Protein AF-A0ABD5YI42-F1 (afdb_monomer)

Mean predicted aligned error: 11.53 Å

Sequence (325 aa):
MRSLFNTADWNAAATDLFEREFSTVVGEDLPSILPDTFDIKELLAGGQTTCRLPGSDRVLEASSSRITDSDDRTLGYTLIFRDITDSRQNARRAEVLSRVLRHNIRNRVDVATAYLRQLSDDPGPDTADKIATTVDGELSALRDLGGTAREIESVLQANKRAGDRSVEDLIRHAIEEVQHAQVVDDRHECAGDVSSVPVVIDTPPVETRANGEILIPVIRELVSDAVEHGGSAPEPRVSVRVKESSDTEGVDQWWIDVADSGAGISDHEVEVFEDAEEQPLQHGKGLGLWLVWWGVDRLGGEVSFDTDSGTTVTVELPGSLLSYD

Organism: NCBI:txid1526162

Solvent-accessible surface area (backbone atoms only — not comparable to full-atom values): 18375 Å² total; per-residue (Å²): 134,83,76,90,52,50,36,86,78,67,54,70,69,55,24,72,72,68,76,46,55,52,89,78,43,54,69,38,41,54,81,83,72,48,63,89,62,53,62,62,68,54,26,72,73,58,33,74,45,73,29,59,44,87,98,49,89,47,30,34,39,36,38,36,45,78,39,57,51,99,84,72,47,77,76,48,71,48,76,48,78,41,86,40,35,69,60,52,52,51,51,51,52,50,50,52,50,53,52,54,50,52,50,52,52,49,53,41,50,50,52,38,50,52,44,56,51,49,39,73,76,48,78,44,70,78,50,44,55,54,39,49,54,52,36,51,51,40,52,49,53,52,52,49,53,56,48,54,53,52,47,39,53,48,34,72,68,49,61,60,88,66,39,81,41,44,48,68,62,36,51,52,50,18,51,50,50,47,52,54,53,55,70,71,57,72,80,64,89,60,97,62,88,78,74,64,76,65,70,48,77,44,71,73,98,65,96,33,24,33,28,53,73,32,52,23,60,30,50,28,44,53,51,46,52,22,52,77,42,9,56,101,72,36,58,30,34,40,41,42,50,74,40,70,34,94,89,52,102,49,46,53,31,36,36,42,33,41,31,19,68,17,93,43,76,53,70,69,70,61,46,55,76,80,49,89,63,100,66,84,77,84,63,95,55,68,64,53,59,48,35,34,51,52,28,34,48,64,57,67,26,49,77,49,79,46,61,92,86,15,25,34,42,36,41,37,34,46,22,73,69,22,58,80,134

Structure (mmCIF, N/CA/C/O backbone):
data_AF-A0ABD5YI42-F1
#
_entry.id   AF-A0ABD5YI42-F1
#
loop_
_atom_site.group_PDB
_atom_site.id
_atom_site.type_symbol
_atom_site.label_atom_id
_atom_site.label_alt_id
_atom_site.label_comp_id
_atom_site.label_asym_id
_atom_site.label_entity_id
_atom_site.label_seq_id
_atom_site.pdbx_PDB_ins_code
_atom_site.Cartn_x
_atom_site.Cartn_y
_atom_site.Cartn_z
_atom_site.occupancy
_atom_site.B_iso_or_equiv
_atom_site.auth_seq_id
_atom_site.auth_comp_id
_atom_site.auth_asym_id
_atom_site.auth_atom_id
_atom_site.pdbx_PDB_model_num
ATOM 1 N N . MET A 1 1 ? -43.486 7.302 20.695 1.00 37.94 1 MET A N 1
ATOM 2 C CA . MET A 1 1 ? -43.803 5.882 20.443 1.00 37.94 1 MET A CA 1
ATOM 3 C C . MET A 1 1 ? -42.567 5.122 20.902 1.00 37.94 1 MET A C 1
ATOM 5 O O . MET A 1 1 ? -41.581 5.152 20.187 1.00 37.94 1 MET A O 1
ATOM 9 N N . ARG A 1 2 ? -42.530 4.662 22.163 1.00 39.50 2 ARG A N 1
ATOM 10 C CA . ARG A 1 2 ? -41.360 3.953 22.718 1.00 39.50 2 ARG A CA 1
ATOM 11 C C . ARG A 1 2 ? -41.252 2.609 21.997 1.00 39.50 2 ARG A C 1
ATOM 13 O O . ARG A 1 2 ? -42.252 1.892 21.960 1.00 39.50 2 ARG A O 1
ATOM 20 N N . SER A 1 3 ? -40.110 2.327 21.377 1.00 49.00 3 SER A N 1
ATOM 21 C CA . SER A 1 3 ? -39.824 0.999 20.836 1.00 49.00 3 SER A CA 1
ATOM 22 C C . SER A 1 3 ? -39.708 0.022 22.018 1.00 49.00 3 SER A C 1
ATOM 24 O O . SER A 1 3 ? -39.308 0.403 23.115 1.00 49.00 3 SER A O 1
ATOM 26 N N . LEU A 1 4 ? -40.219 -1.197 21.839 1.00 58.47 4 LEU A N 1
ATOM 27 C CA . LEU A 1 4 ? -40.421 -2.224 22.874 1.00 58.47 4 LEU A CA 1
ATOM 28 C C . LEU A 1 4 ? -39.275 -3.253 22.881 1.00 58.47 4 LEU A C 1
ATOM 30 O O . LEU A 1 4 ? -39.493 -4.413 23.224 1.00 58.47 4 LEU A O 1
ATOM 34 N N . PHE A 1 5 ? -38.069 -2.863 22.466 1.00 70.19 5 PHE A N 1
ATOM 35 C CA . PHE A 1 5 ? -36.930 -3.775 22.363 1.00 70.19 5 PHE A CA 1
ATOM 36 C C . PHE A 1 5 ? -35.845 -3.375 23.351 1.00 70.19 5 PHE A C 1
ATOM 38 O O . PHE A 1 5 ? -34.815 -2.811 22.990 1.00 70.19 5 PHE A O 1
ATOM 45 N N . ASN A 1 6 ? -36.119 -3.673 24.619 1.00 83.38 6 ASN A N 1
ATOM 46 C CA . ASN A 1 6 ? -35.159 -3.467 25.688 1.00 83.38 6 ASN A CA 1
ATOM 47 C C . ASN A 1 6 ? -34.072 -4.539 25.625 1.00 83.38 6 ASN A C 1
ATOM 49 O O . ASN A 1 6 ? -34.368 -5.728 25.473 1.00 83.38 6 ASN A O 1
ATOM 53 N N . THR A 1 7 ? -32.824 -4.125 25.807 1.00 85.81 7 THR A N 1
ATOM 54 C CA . THR A 1 7 ? -31.690 -5.051 25.843 1.00 85.81 7 THR A CA 1
ATOM 55 C C . THR A 1 7 ? -31.780 -5.936 27.081 1.00 85.81 7 THR A C 1
ATOM 57 O O . THR A 1 7 ? -31.844 -5.444 28.209 1.00 85.81 7 THR A O 1
ATOM 60 N N . ALA A 1 8 ? -31.818 -7.249 26.862 1.00 87.38 8 ALA A N 1
ATOM 61 C CA . ALA A 1 8 ? -31.886 -8.252 27.924 1.00 87.38 8 ALA A CA 1
ATOM 62 C C . ALA A 1 8 ? -30.535 -8.933 28.183 1.00 87.38 8 ALA A C 1
ATOM 64 O O . ALA A 1 8 ? -30.305 -9.410 29.292 1.00 87.38 8 ALA A O 1
ATOM 65 N N . ASP A 1 9 ? -29.664 -8.977 27.172 1.00 89.94 9 ASP A N 1
ATOM 66 C CA . ASP A 1 9 ? -28.342 -9.591 27.254 1.00 89.94 9 ASP A CA 1
ATOM 67 C C . ASP A 1 9 ? -27.298 -8.784 26.467 1.00 89.94 9 ASP A C 1
ATOM 69 O O . ASP A 1 9 ? -27.633 -8.154 25.461 1.00 89.94 9 ASP A O 1
ATOM 73 N N . TRP A 1 10 ? -26.049 -8.791 26.937 1.00 91.81 10 TRP A N 1
ATOM 74 C CA . TRP A 1 10 ? -24.923 -8.062 26.349 1.00 91.81 10 TRP A CA 1
ATOM 75 C C . TRP A 1 10 ? -23.595 -8.724 26.734 1.00 91.81 10 TRP A C 1
ATOM 77 O O . TRP A 1 10 ? -23.220 -8.769 27.906 1.00 91.81 10 TRP A O 1
ATOM 87 N N . ASN A 1 11 ? -22.890 -9.279 25.747 1.00 90.94 11 ASN A N 1
ATOM 88 C CA . ASN A 1 11 ? -21.664 -10.041 25.985 1.00 90.94 11 ASN A CA 1
ATOM 89 C C . ASN A 1 11 ? -20.409 -9.147 26.005 1.00 90.94 11 ASN A C 1
ATOM 91 O O . ASN A 1 11 ? -20.440 -7.992 25.589 1.00 90.94 11 ASN A O 1
ATOM 95 N N . ALA A 1 12 ? -19.279 -9.712 26.443 1.00 91.19 12 ALA A N 1
ATOM 96 C CA . ALA A 1 12 ? -18.005 -8.989 26.522 1.00 91.19 12 ALA A CA 1
ATOM 97 C C . ALA A 1 12 ? -17.547 -8.418 25.167 1.00 91.19 12 ALA A C 1
ATOM 99 O O . ALA A 1 12 ? -17.083 -7.289 25.108 1.00 91.19 12 ALA A O 1
ATOM 100 N N . ALA A 1 13 ? -17.752 -9.153 24.067 1.00 89.19 13 ALA A N 1
ATOM 101 C CA . ALA A 1 13 ? -17.388 -8.669 22.736 1.00 89.19 13 ALA A CA 1
ATOM 102 C C . ALA A 1 13 ? -18.192 -7.422 22.327 1.00 89.19 13 ALA A C 1
ATOM 104 O O . ALA A 1 13 ? -17.653 -6.535 21.678 1.00 89.19 13 ALA A O 1
ATOM 105 N N . ALA A 1 14 ? -19.467 -7.332 22.714 1.00 88.62 14 ALA A N 1
ATOM 106 C CA . ALA A 1 14 ? -20.277 -6.140 22.498 1.00 88.62 14 ALA A CA 1
ATOM 107 C C . ALA A 1 14 ? -19.820 -4.977 23.396 1.00 88.62 14 ALA A C 1
ATOM 109 O O . ALA A 1 14 ? -19.791 -3.837 22.931 1.00 88.62 14 ALA A O 1
ATOM 110 N N . THR A 1 15 ? -19.397 -5.254 24.637 1.00 90.44 15 THR A N 1
ATOM 111 C CA . THR A 1 15 ? -18.774 -4.247 25.514 1.00 90.44 15 THR A CA 1
ATOM 112 C C . THR A 1 15 ? -17.525 -3.660 24.875 1.00 90.44 15 THR A C 1
ATOM 114 O O . THR A 1 15 ? -17.416 -2.440 24.793 1.00 90.44 15 THR A O 1
ATOM 117 N N . ASP A 1 16 ? -16.637 -4.507 24.358 1.00 87.12 16 ASP A N 1
ATOM 118 C CA . ASP A 1 16 ? -15.408 -4.075 23.690 1.00 87.12 16 ASP A CA 1
ATOM 119 C C . ASP A 1 16 ? -15.698 -3.313 22.387 1.00 87.12 16 ASP A C 1
ATOM 121 O O . ASP A 1 16 ? -14.972 -2.392 22.020 1.00 87.12 16 ASP A O 1
ATOM 125 N N . LEU A 1 17 ? -16.754 -3.697 21.662 1.00 86.38 17 LEU A N 1
ATOM 126 C CA . LEU A 1 17 ? -17.077 -3.125 20.356 1.00 86.38 17 LEU A CA 1
ATOM 127 C C . LEU A 1 17 ? -17.736 -1.745 20.439 1.00 86.38 17 LEU A C 1
ATOM 129 O O . LEU A 1 17 ? -17.464 -0.893 19.596 1.00 86.38 17 LEU A O 1
ATOM 133 N N . PHE A 1 18 ? -18.625 -1.546 21.413 1.00 86.94 18 PHE A N 1
ATOM 134 C CA . PHE A 1 18 ? -19.394 -0.306 21.575 1.00 86.94 18 PHE A CA 1
ATOM 135 C C . PHE A 1 18 ? -18.966 0.520 22.792 1.00 86.94 18 PHE A C 1
ATOM 137 O O . PHE A 1 18 ? -19.590 1.543 23.067 1.00 86.94 18 PHE A O 1
ATOM 144 N N . GLU A 1 19 ? -17.950 0.070 23.532 1.00 87.69 19 GLU A N 1
ATOM 145 C CA . GLU A 1 19 ? -17.418 0.727 24.734 1.00 87.69 19 GLU A CA 1
ATOM 146 C C . GLU A 1 19 ? -18.503 0.995 25.794 1.00 87.69 19 GLU A C 1
ATOM 148 O O . GLU A 1 19 ? -18.541 2.033 26.460 1.00 87.69 19 GLU A O 1
ATOM 153 N N . ARG A 1 20 ? -19.435 0.044 25.941 1.00 87.75 20 ARG A N 1
ATOM 154 C CA . ARG A 1 20 ? -20.557 0.127 26.885 1.00 87.75 20 ARG A CA 1
ATOM 155 C C . ARG A 1 20 ? -20.708 -1.147 27.695 1.00 87.75 20 ARG A C 1
ATOM 157 O O . ARG A 1 20 ? -20.847 -2.234 27.148 1.00 87.75 20 ARG A O 1
ATOM 164 N N . GLU A 1 21 ? -20.742 -0.985 29.010 1.00 89.69 21 GLU A N 1
ATOM 165 C CA . GLU A 1 21 ? -20.928 -2.081 29.957 1.00 89.69 21 GLU A CA 1
ATOM 166 C C . GLU A 1 21 ? -22.367 -2.612 29.972 1.00 89.69 21 GLU A C 1
ATOM 168 O O . GLU A 1 21 ? -23.323 -1.846 29.863 1.00 89.69 21 GLU A O 1
ATOM 173 N N . PHE A 1 22 ? -22.537 -3.914 30.230 1.00 88.56 22 PHE A N 1
ATOM 174 C CA . PHE A 1 22 ? -23.855 -4.559 30.379 1.00 88.56 22 PHE A CA 1
ATOM 175 C C . PHE A 1 22 ? -24.778 -3.779 31.337 1.00 88.56 22 PHE A C 1
ATOM 177 O O . PHE A 1 22 ? -25.962 -3.586 31.069 1.00 88.56 22 PHE A O 1
ATOM 184 N N . SER A 1 23 ? -24.228 -3.263 32.441 1.00 87.31 23 SER A N 1
ATOM 185 C CA . SER A 1 23 ? -24.979 -2.526 33.466 1.00 87.31 23 SER A CA 1
ATOM 186 C C . SER A 1 23 ? -25.583 -1.202 32.985 1.00 87.31 23 SER A C 1
ATOM 188 O O . SER A 1 23 ? -26.522 -0.721 33.616 1.00 87.31 23 SER A O 1
ATOM 190 N N . THR A 1 24 ? -25.067 -0.615 31.900 1.00 87.94 24 THR A N 1
ATOM 191 C CA . THR A 1 24 ? -25.545 0.664 31.352 1.00 87.94 24 THR A CA 1
ATOM 192 C C . THR A 1 24 ? -26.492 0.489 30.169 1.00 87.94 24 THR A C 1
ATOM 194 O O . THR A 1 24 ? -27.202 1.431 29.830 1.00 87.94 24 THR A O 1
ATOM 197 N N . VAL A 1 25 ? -26.522 -0.697 29.553 1.00 88.38 25 VAL A N 1
ATOM 198 C CA . VAL A 1 25 ? -27.342 -0.986 28.362 1.00 88.38 25 VAL A CA 1
ATOM 199 C C . VAL A 1 25 ? -28.564 -1.849 28.661 1.00 88.38 25 VAL A C 1
ATOM 201 O O . VAL A 1 25 ? -29.531 -1.826 27.905 1.00 88.38 25 VAL A O 1
ATOM 204 N N . VAL A 1 26 ? -28.569 -2.612 29.753 1.00 89.19 26 VAL A N 1
ATOM 205 C CA . VAL A 1 26 ? -29.709 -3.472 30.097 1.00 89.19 26 VAL A CA 1
ATOM 206 C C . VAL A 1 26 ? -30.946 -2.644 30.413 1.00 89.19 26 VAL A C 1
ATOM 208 O O . VAL A 1 26 ? -30.918 -1.732 31.234 1.00 89.19 26 VAL A O 1
ATOM 211 N N . GLY A 1 27 ? -32.064 -3.004 29.785 1.00 85.94 27 GLY A N 1
ATOM 212 C CA . GLY A 1 27 ? -33.328 -2.286 29.928 1.00 85.94 27 GLY A CA 1
ATOM 213 C C . GLY A 1 27 ? -33.456 -1.041 29.045 1.00 85.94 27 GLY A C 1
ATOM 214 O O . GLY A 1 27 ? -34.566 -0.521 28.934 1.00 85.94 27 GLY A O 1
ATOM 215 N N . GLU A 1 28 ? -32.373 -0.605 28.397 1.00 88.06 28 GLU A N 1
ATOM 216 C CA . GLU A 1 28 ? -32.375 0.494 27.430 1.00 88.06 28 GLU A CA 1
ATOM 217 C C . GLU A 1 28 ? -32.856 0.026 26.049 1.00 88.06 28 GLU A C 1
ATOM 219 O O . GLU A 1 28 ? -32.723 -1.148 25.682 1.00 88.06 28 GLU A O 1
ATOM 224 N N . ASP A 1 29 ? -33.436 0.960 25.293 1.00 86.75 29 ASP A N 1
ATOM 225 C CA . ASP A 1 29 ? -33.966 0.730 23.945 1.00 86.75 29 ASP A CA 1
ATOM 226 C C . ASP A 1 29 ? -32.818 0.679 22.926 1.00 86.75 29 ASP A C 1
ATOM 228 O O . ASP A 1 29 ? -31.868 1.457 22.991 1.00 86.75 29 ASP A O 1
ATOM 232 N N . LEU A 1 30 ? -32.915 -0.203 21.936 1.00 82.75 30 LEU A N 1
ATOM 233 C CA . LEU A 1 30 ? -31.887 -0.383 20.902 1.00 82.75 30 LEU A CA 1
ATOM 234 C C . LEU A 1 30 ? -31.375 0.921 20.243 1.00 82.75 30 LEU A C 1
ATOM 236 O O . LEU A 1 30 ? -30.158 1.056 20.098 1.00 82.75 30 LEU A O 1
ATOM 240 N N . PRO A 1 31 ? -32.232 1.905 19.891 1.00 84.31 31 PRO A N 1
ATOM 241 C CA . PRO A 1 31 ? -31.795 3.180 19.318 1.00 84.31 31 PRO A CA 1
ATOM 242 C C . PRO A 1 31 ? -30.999 4.090 20.264 1.00 84.31 31 PRO A C 1
ATOM 244 O O . PRO A 1 31 ? -30.379 5.032 19.790 1.00 84.31 31 PRO A O 1
ATOM 247 N N . SER A 1 32 ? -31.023 3.874 21.587 1.00 83.38 32 SER A N 1
ATOM 248 C CA . SER A 1 32 ? -30.179 4.639 22.525 1.00 83.38 32 SER A CA 1
ATOM 249 C C . SER A 1 32 ? -28.791 4.015 22.720 1.00 83.38 32 SER A C 1
ATOM 251 O O . SER A 1 32 ? -27.894 4.640 23.302 1.00 83.38 32 SER A O 1
ATOM 253 N N . ILE A 1 33 ? -28.613 2.780 22.244 1.00 85.00 33 ILE A N 1
ATOM 254 C CA . ILE A 1 33 ? -27.391 1.987 22.384 1.00 85.00 33 ILE A CA 1
ATOM 255 C C . ILE A 1 33 ? -26.603 1.979 21.080 1.00 85.00 33 ILE A C 1
ATOM 257 O O . ILE A 1 33 ? -25.400 2.232 21.097 1.00 85.00 33 ILE A O 1
ATOM 261 N N . LEU A 1 34 ? -27.275 1.687 19.965 1.00 85.06 34 LEU A N 1
ATOM 262 C CA . LEU A 1 34 ? -26.634 1.592 18.662 1.00 85.06 34 LEU A CA 1
ATOM 263 C C . LEU A 1 34 ? -26.479 2.973 18.015 1.00 85.06 34 LEU A C 1
ATOM 265 O O . LEU A 1 34 ? -27.371 3.809 18.141 1.00 85.06 34 LEU A O 1
ATOM 269 N N . PRO A 1 35 ? -25.379 3.203 17.280 1.00 83.50 35 PRO A N 1
ATOM 270 C CA . PRO A 1 35 ? -25.232 4.376 16.432 1.00 83.50 35 PRO A CA 1
ATOM 271 C C . PRO A 1 35 ? -26.389 4.562 15.445 1.00 83.50 35 PRO A C 1
ATOM 273 O O . PRO A 1 35 ? -26.874 3.590 14.864 1.00 83.50 35 PRO A O 1
ATOM 276 N N . ASP A 1 36 ? -26.714 5.820 15.137 1.00 83.44 36 ASP A N 1
ATOM 277 C CA . ASP A 1 36 ? -27.709 6.187 14.113 1.00 83.44 36 ASP A CA 1
ATOM 278 C C . ASP A 1 36 ? -27.350 5.682 12.700 1.00 83.44 36 ASP A C 1
ATOM 280 O O . ASP A 1 36 ? -28.177 5.717 11.792 1.00 83.44 36 ASP A O 1
ATOM 284 N N . THR A 1 37 ? -26.117 5.203 12.495 1.00 83.88 37 THR A N 1
ATOM 285 C CA . THR A 1 37 ? -25.675 4.585 11.239 1.00 83.88 37 THR A CA 1
ATOM 286 C C . THR A 1 37 ? -26.295 3.207 10.991 1.00 83.88 37 THR A C 1
ATOM 288 O O . THR A 1 37 ? -26.218 2.715 9.866 1.00 83.88 37 THR A O 1
ATOM 291 N N . PHE A 1 38 ? -26.918 2.581 11.994 1.00 84.56 38 PHE A N 1
ATOM 292 C CA . PHE A 1 38 ? -27.667 1.338 11.822 1.00 84.56 38 PHE A CA 1
ATOM 293 C C . PHE A 1 38 ? -29.126 1.603 11.437 1.00 84.56 38 PHE A C 1
ATOM 295 O O . PHE A 1 38 ? -29.873 2.234 12.186 1.00 84.56 38 PHE A O 1
ATOM 302 N N . ASP A 1 39 ? -29.589 1.005 10.335 1.00 86.31 39 ASP A N 1
ATOM 303 C CA . ASP A 1 39 ? -31.028 0.896 10.081 1.00 86.31 39 ASP A CA 1
ATOM 304 C C . ASP A 1 39 ? -31.626 -0.216 10.957 1.00 86.31 39 ASP A C 1
ATOM 306 O O . ASP A 1 39 ? -31.694 -1.393 10.596 1.00 86.31 39 ASP A O 1
ATOM 310 N N . ILE A 1 40 ? -32.065 0.174 12.155 1.00 85.94 40 ILE A N 1
ATOM 311 C CA . ILE A 1 40 ? -32.660 -0.740 13.136 1.00 85.94 40 ILE A CA 1
ATOM 312 C C . ILE A 1 40 ? -33.949 -1.378 12.593 1.00 85.94 40 ILE A C 1
ATOM 314 O O . ILE A 1 40 ? -34.266 -2.515 12.945 1.00 85.94 40 ILE A O 1
ATOM 318 N N . LYS A 1 41 ? -34.707 -0.688 11.728 1.00 85.44 41 LYS A N 1
ATOM 319 C CA . LYS A 1 41 ? -35.955 -1.240 11.179 1.00 85.44 41 LYS A CA 1
ATOM 320 C C . LYS A 1 41 ? -35.662 -2.358 10.191 1.00 85.44 41 LYS A C 1
ATOM 322 O O . LYS A 1 41 ? -36.306 -3.402 10.267 1.00 85.44 41 LYS A O 1
ATOM 327 N N . GLU A 1 42 ? -34.707 -2.142 9.292 1.00 85.62 42 GLU A N 1
ATOM 328 C CA . GLU A 1 42 ? -34.251 -3.162 8.347 1.00 85.62 42 GLU A CA 1
ATOM 329 C C . GLU A 1 42 ? -33.638 -4.358 9.083 1.00 85.62 42 GLU A C 1
ATOM 331 O O . GLU A 1 42 ? -33.977 -5.511 8.803 1.00 85.62 42 GLU A O 1
ATOM 336 N N . LEU A 1 43 ? -32.816 -4.084 10.099 1.00 86.12 43 LEU A N 1
ATOM 337 C CA . LEU A 1 43 ? -32.205 -5.114 10.928 1.00 86.12 43 LEU A CA 1
ATOM 338 C C . LEU A 1 43 ? -33.270 -5.987 11.602 1.00 86.12 43 LEU A C 1
ATOM 340 O O . LEU A 1 43 ? -33.227 -7.207 11.473 1.00 86.12 43 LEU A O 1
ATOM 344 N N . LEU A 1 44 ? -34.274 -5.396 12.257 1.00 85.81 44 LEU A N 1
ATOM 345 C CA . LEU A 1 44 ? -35.349 -6.141 12.930 1.00 85.81 44 LEU A CA 1
ATOM 346 C C . LEU A 1 44 ? -36.339 -6.820 11.968 1.00 85.81 44 LEU A C 1
ATOM 348 O O . LEU A 1 44 ? -37.063 -7.725 12.380 1.00 85.81 44 LEU A O 1
ATOM 352 N N . ALA A 1 45 ? -36.356 -6.457 10.683 1.00 85.19 45 ALA A N 1
ATOM 353 C CA . ALA A 1 45 ? -37.135 -7.168 9.666 1.00 85.19 45 ALA A CA 1
ATOM 354 C C . ALA A 1 45 ? -36.544 -8.551 9.302 1.00 85.19 45 ALA A C 1
ATOM 356 O O . ALA A 1 45 ? -37.109 -9.258 8.467 1.00 85.19 45 ALA A O 1
ATOM 357 N N . GLY A 1 46 ? -35.438 -8.956 9.943 1.00 74.69 46 GLY A N 1
ATOM 358 C CA . GLY A 1 46 ? -34.694 -10.184 9.644 1.00 74.69 46 GLY A CA 1
ATOM 359 C C . GLY A 1 46 ? -33.640 -9.996 8.553 1.00 74.69 46 GLY A C 1
ATOM 360 O O . GLY A 1 46 ? -33.176 -10.979 7.979 1.00 74.69 46 GLY A O 1
ATOM 361 N N . GLY A 1 47 ? -33.304 -8.741 8.239 1.00 76.31 47 GLY A N 1
ATOM 362 C CA . GLY A 1 47 ? -32.267 -8.391 7.282 1.00 76.31 47 GLY A CA 1
ATOM 363 C C . GLY A 1 47 ? -30.858 -8.486 7.863 1.00 76.31 47 GLY A C 1
ATOM 364 O O . GLY A 1 47 ? -30.641 -8.616 9.072 1.00 76.31 47 GLY A O 1
ATOM 365 N N . GLN A 1 48 ? -29.892 -8.385 6.959 1.00 85.44 48 GLN A N 1
ATOM 366 C CA . GLN A 1 48 ? -28.492 -8.148 7.267 1.00 85.44 48 GLN A CA 1
ATOM 367 C C . GLN A 1 48 ? -28.171 -6.730 6.806 1.00 85.44 48 GLN A C 1
ATOM 369 O O . GLN A 1 48 ? -28.459 -6.380 5.664 1.00 85.44 48 GLN A O 1
ATOM 374 N N . THR A 1 49 ? -27.599 -5.915 7.685 1.00 88.19 49 THR A N 1
ATOM 375 C CA . THR A 1 49 ? -27.208 -4.541 7.359 1.00 88.19 49 THR A CA 1
ATOM 376 C C . THR A 1 49 ? -25.733 -4.341 7.659 1.00 88.19 49 THR A C 1
ATOM 378 O O . THR A 1 49 ? -25.153 -5.028 8.501 1.00 88.19 49 THR A O 1
ATOM 381 N N . THR A 1 50 ? -25.095 -3.420 6.948 1.00 88.56 50 THR A N 1
ATOM 382 C CA . THR A 1 50 ? -23.718 -3.027 7.235 1.00 88.56 50 THR A CA 1
ATOM 383 C C . THR A 1 50 ? -23.678 -1.566 7.631 1.00 88.56 50 THR A C 1
ATOM 385 O O . THR A 1 50 ? -24.204 -0.729 6.904 1.00 88.56 50 THR A O 1
ATOM 388 N N . CYS A 1 51 ? -22.982 -1.247 8.717 1.00 87.06 51 CYS A N 1
ATOM 389 C CA . CYS A 1 51 ? -22.741 0.132 9.118 1.00 87.06 51 CYS A CA 1
ATOM 390 C C . CYS A 1 51 ? -21.242 0.392 9.294 1.00 87.06 51 CYS A C 1
ATOM 392 O O . CYS A 1 51 ? -20.464 -0.515 9.592 1.00 87.06 51 CYS A O 1
ATOM 394 N N . ARG A 1 52 ? -20.842 1.657 9.152 1.00 86.81 52 ARG A N 1
ATOM 395 C CA . ARG A 1 52 ? -19.567 2.142 9.686 1.00 86.81 52 ARG A CA 1
ATOM 396 C C . ARG A 1 52 ? -19.801 2.645 11.108 1.00 86.81 52 ARG A C 1
ATOM 398 O O . ARG A 1 52 ? -20.822 3.299 11.360 1.00 86.81 52 ARG A O 1
ATOM 405 N N . LEU A 1 53 ? -18.897 2.335 12.031 1.00 85.38 53 LEU A N 1
ATOM 406 C CA . LEU A 1 53 ? -18.940 2.914 13.370 1.00 85.38 53 LEU A CA 1
ATOM 407 C C . LEU A 1 53 ? -18.580 4.410 13.296 1.00 85.38 53 LEU A C 1
ATOM 409 O O . LEU A 1 53 ? -17.618 4.766 12.615 1.00 85.38 53 LEU A O 1
ATOM 413 N N . PRO A 1 54 ? -19.329 5.307 13.965 1.00 82.44 54 PRO A N 1
ATOM 414 C CA . PRO A 1 54 ? -18.982 6.724 13.999 1.00 82.44 54 PRO A CA 1
ATOM 415 C C . PRO A 1 54 ? -17.591 6.950 14.597 1.00 82.44 54 PRO A C 1
ATOM 417 O O . PRO A 1 54 ? -17.260 6.365 15.624 1.00 82.44 54 PRO A O 1
ATOM 420 N N . GLY A 1 55 ? -16.790 7.814 13.969 1.00 78.38 55 GLY A N 1
ATOM 421 C CA . GLY A 1 55 ? -15.441 8.136 14.450 1.00 78.38 55 GLY A CA 1
ATOM 422 C C . GLY A 1 55 ? -14.421 7.003 14.296 1.00 78.38 55 GLY A C 1
ATOM 423 O O . GLY A 1 55 ? -13.355 7.072 14.89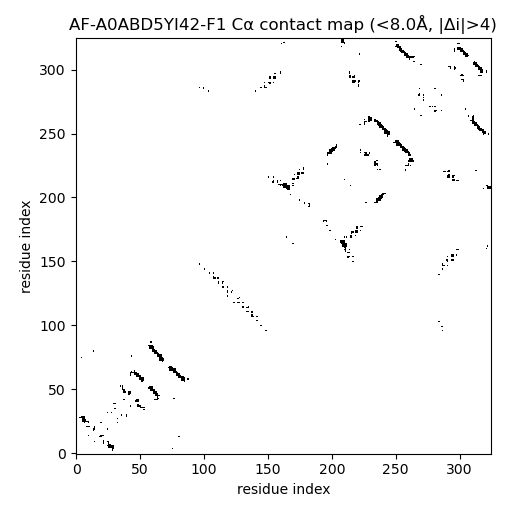6 1.00 78.38 55 GLY A O 1
ATOM 424 N N . SER A 1 56 ? -14.734 5.966 13.513 1.00 81.62 56 SER A N 1
ATOM 425 C CA . SER A 1 56 ? -13.846 4.834 13.260 1.00 81.62 56 SER A CA 1
ATOM 426 C C . SER A 1 56 ? -13.925 4.377 11.801 1.00 81.62 56 SER A C 1
ATOM 428 O O . SER A 1 56 ? -14.949 4.524 11.131 1.00 81.62 56 SER A O 1
ATOM 430 N N . ASP A 1 57 ? -12.858 3.746 11.315 1.00 78.75 57 ASP A N 1
ATOM 431 C CA . ASP A 1 57 ? -12.864 3.026 10.037 1.00 78.75 57 ASP A CA 1
ATOM 432 C C . ASP A 1 57 ? -13.479 1.632 10.121 1.00 78.75 57 ASP A C 1
ATOM 434 O O . ASP A 1 57 ? -13.583 0.930 9.112 1.00 78.75 57 ASP A O 1
ATOM 438 N N . ARG A 1 58 ? -13.941 1.243 11.313 1.00 85.75 58 ARG A N 1
ATOM 439 C CA . ARG A 1 58 ? -14.575 -0.048 11.531 1.00 85.75 58 ARG A CA 1
ATOM 440 C C . ARG A 1 58 ? -15.904 -0.171 10.804 1.00 85.75 58 ARG A C 1
ATOM 442 O O . ARG A 1 58 ? -16.795 0.671 10.935 1.00 85.75 58 ARG A O 1
ATOM 449 N N . VAL A 1 59 ? -16.052 -1.278 10.089 1.00 89.44 59 VAL A N 1
ATOM 450 C CA . VAL A 1 59 ? -17.265 -1.654 9.370 1.00 89.44 59 VAL A CA 1
ATOM 451 C C . VAL A 1 59 ? -17.848 -2.907 10.008 1.00 89.44 59 VAL A C 1
ATOM 453 O O . VAL A 1 59 ? -17.205 -3.956 10.039 1.00 89.44 59 VAL A O 1
ATOM 456 N N . LEU A 1 60 ? -19.083 -2.800 10.494 1.00 92.50 60 LEU A N 1
ATOM 457 C CA . LEU A 1 60 ? -19.797 -3.881 11.159 1.00 92.50 60 LEU A CA 1
ATOM 458 C C . LEU A 1 60 ? -20.915 -4.415 10.288 1.00 92.50 60 LEU A C 1
ATOM 460 O O . LEU A 1 60 ? -21.767 -3.669 9.811 1.00 92.50 60 LEU A O 1
ATOM 464 N N . GLU A 1 61 ? -20.952 -5.728 10.159 1.00 92.88 61 GLU A N 1
ATOM 465 C CA . GLU A 1 61 ? -22.100 -6.451 9.652 1.00 92.88 61 GLU A CA 1
ATOM 466 C C . GLU A 1 61 ? -22.997 -6.838 10.826 1.00 92.88 61 GLU A C 1
ATOM 468 O O . GLU A 1 61 ? -22.575 -7.566 11.726 1.00 92.88 61 GLU A O 1
ATOM 473 N N . ALA A 1 62 ? -24.229 -6.340 10.827 1.00 92.88 62 ALA A N 1
ATOM 474 C CA . ALA A 1 62 ? -25.244 -6.703 11.800 1.00 92.88 62 ALA A CA 1
ATOM 475 C C . ALA A 1 62 ? -26.277 -7.626 11.163 1.00 92.88 62 ALA A C 1
ATOM 477 O O . ALA A 1 62 ? -26.775 -7.377 10.064 1.00 92.88 62 ALA A O 1
ATOM 478 N N . SER A 1 63 ? -26.631 -8.678 11.886 1.00 92.81 63 SER A N 1
ATOM 479 C CA . SER A 1 63 ? -27.722 -9.581 11.530 1.00 92.81 63 SER A CA 1
ATOM 480 C C . SER A 1 63 ? -28.640 -9.772 12.726 1.00 92.81 63 SER A C 1
ATOM 482 O O . SER A 1 63 ? -28.192 -9.722 13.876 1.00 92.81 63 SER A O 1
ATOM 484 N N . SER A 1 64 ? -29.930 -9.976 12.462 1.00 92.62 64 SER A N 1
ATOM 485 C CA . SER A 1 64 ? -30.900 -10.304 13.502 1.00 92.62 64 SER A CA 1
ATOM 486 C C . SER A 1 64 ? -31.526 -11.671 13.269 1.00 92.62 64 SER A C 1
ATOM 488 O O . SER A 1 64 ? -31.679 -12.143 12.143 1.00 92.62 64 SER A O 1
ATOM 490 N N . SER A 1 65 ? -31.898 -12.332 14.356 1.00 90.69 65 SER A N 1
ATOM 491 C CA . SER A 1 65 ? -32.711 -13.543 14.322 1.00 90.69 65 SER A CA 1
ATOM 492 C C . SER A 1 65 ? -33.823 -13.434 15.349 1.00 90.69 65 SER A C 1
ATOM 494 O O . SER A 1 65 ? -33.590 -13.041 16.493 1.00 90.69 65 SER A O 1
ATOM 496 N N . ARG A 1 66 ? -35.048 -13.766 14.934 1.00 91.38 66 ARG A N 1
ATOM 497 C CA . ARG A 1 66 ? -36.214 -13.766 15.820 1.00 91.38 66 ARG A CA 1
ATOM 498 C C . ARG A 1 66 ? -36.132 -14.944 16.781 1.00 91.38 66 ARG A C 1
ATOM 500 O O . ARG A 1 66 ? -35.931 -16.077 16.356 1.00 91.38 66 ARG A O 1
ATOM 507 N N . ILE A 1 67 ? -36.355 -14.667 18.058 1.00 89.56 67 ILE A N 1
ATOM 508 C CA . ILE A 1 67 ? -36.629 -15.686 19.067 1.00 89.56 67 ILE A CA 1
ATOM 509 C C . ILE A 1 67 ? -38.146 -15.824 19.138 1.00 89.56 67 ILE A C 1
ATOM 511 O O . ILE A 1 67 ? -38.833 -14.839 19.415 1.00 89.56 67 ILE A O 1
ATOM 515 N N . THR A 1 68 ? -38.672 -17.018 18.878 1.00 91.69 68 THR A N 1
ATOM 516 C CA . THR A 1 68 ? -40.112 -17.305 18.912 1.00 91.69 68 THR A CA 1
ATOM 517 C C . THR A 1 68 ? -40.455 -18.380 19.943 1.00 91.69 68 THR A C 1
ATOM 519 O O . THR A 1 68 ? -39.599 -19.172 20.341 1.00 91.69 68 THR A O 1
ATOM 522 N N . ASP A 1 69 ? -41.702 -18.384 20.419 1.00 92.25 69 ASP A N 1
ATOM 523 C CA . ASP A 1 69 ? -42.252 -19.483 21.219 1.00 92.25 69 ASP A CA 1
ATOM 524 C C . ASP A 1 69 ? -42.783 -20.628 20.330 1.00 92.25 69 ASP A C 1
ATOM 526 O O . ASP A 1 69 ? -42.665 -20.607 19.103 1.00 92.25 69 ASP A O 1
ATOM 530 N N . SER A 1 70 ? -43.388 -21.650 20.947 1.00 91.50 70 SER A N 1
ATOM 531 C CA . SER A 1 70 ? -44.002 -22.775 20.226 1.00 91.50 70 SER A CA 1
ATOM 532 C C . SER A 1 70 ? -45.189 -22.383 19.337 1.00 91.50 70 SER A C 1
ATOM 534 O O . SER A 1 70 ? -45.576 -23.174 18.479 1.00 91.50 70 SER A O 1
ATOM 536 N N . ASP A 1 71 ? -45.755 -21.189 19.535 1.00 92.12 71 ASP A N 1
ATOM 537 C CA . ASP A 1 71 ? -46.901 -20.647 18.800 1.00 92.12 71 ASP A CA 1
ATOM 538 C C . ASP A 1 71 ? -46.465 -19.621 17.724 1.00 92.12 71 ASP A C 1
ATOM 540 O O . ASP A 1 71 ? -47.301 -18.869 17.217 1.00 92.12 71 ASP A O 1
ATOM 544 N N . ASP A 1 72 ? -45.169 -19.570 17.378 1.00 88.31 72 ASP A N 1
ATOM 545 C CA . ASP A 1 72 ? -44.543 -18.617 16.439 1.00 88.31 72 ASP A CA 1
ATOM 546 C C . ASP A 1 72 ? -44.691 -17.135 16.844 1.00 88.31 72 ASP A C 1
ATOM 548 O O . ASP A 1 72 ? -44.596 -16.215 16.026 1.00 88.31 72 ASP A O 1
ATOM 552 N N . ARG A 1 73 ? -44.909 -16.859 18.134 1.00 88.19 73 ARG A N 1
ATOM 553 C CA . ARG A 1 73 ? -44.934 -15.485 18.644 1.00 88.19 73 ARG A CA 1
ATOM 554 C C . ARG A 1 73 ? -43.517 -15.016 18.915 1.00 88.19 73 ARG A C 1
ATOM 556 O O . ARG A 1 73 ? -42.773 -15.669 19.641 1.00 88.19 73 ARG A O 1
ATOM 563 N N . THR A 1 74 ? -43.155 -13.853 18.379 1.00 86.69 74 THR A N 1
ATOM 564 C CA . THR A 1 74 ? -41.852 -13.228 18.635 1.00 86.69 74 THR A CA 1
ATOM 565 C C . THR A 1 74 ? -41.718 -12.854 20.113 1.00 86.69 74 THR A C 1
ATOM 567 O O . THR A 1 74 ? -42.402 -11.953 20.596 1.00 86.69 74 THR A O 1
ATOM 570 N N . LEU A 1 75 ? -40.811 -13.532 20.811 1.00 88.62 75 LEU A N 1
ATOM 571 C CA . LEU A 1 75 ? -40.400 -13.244 22.185 1.00 88.62 75 LEU A CA 1
ATOM 572 C C . LEU A 1 75 ? -39.299 -12.178 22.241 1.00 88.62 75 LEU A C 1
ATOM 574 O O . LEU A 1 75 ? -39.187 -11.463 23.233 1.00 88.62 75 LEU A O 1
ATOM 578 N N . GLY A 1 76 ? -38.490 -12.061 21.186 1.00 88.50 76 GLY A N 1
ATOM 579 C CA . GLY A 1 76 ? -37.400 -11.093 21.108 1.00 88.50 76 GLY A CA 1
ATOM 580 C C . GLY A 1 76 ? -36.532 -11.280 19.869 1.00 88.50 76 GLY A C 1
ATOM 581 O O . GLY A 1 76 ? -36.900 -12.000 18.938 1.00 88.50 76 GLY A O 1
ATOM 582 N N . TYR A 1 77 ? -35.369 -10.634 19.875 1.00 89.50 77 TYR A N 1
ATOM 583 C CA . TYR A 1 77 ? -34.380 -10.712 18.804 1.00 89.50 77 TYR A CA 1
ATOM 584 C C . TYR A 1 77 ? -33.000 -10.983 19.394 1.00 89.50 77 TYR A C 1
ATOM 586 O O . TYR A 1 77 ? -32.632 -10.403 20.413 1.00 89.50 77 TYR A O 1
ATOM 594 N N . THR A 1 78 ? -32.229 -11.827 18.721 1.00 91.56 78 THR A N 1
ATOM 595 C CA . THR A 1 78 ? -30.780 -11.908 18.907 1.00 91.56 78 THR A CA 1
ATOM 596 C C . THR A 1 78 ? -30.120 -11.083 17.815 1.00 91.56 78 THR A C 1
ATOM 598 O O . THR A 1 78 ? -30.443 -11.261 16.640 1.00 91.56 78 THR A O 1
ATOM 601 N N . LEU A 1 79 ? -29.206 -10.195 18.199 1.00 91.62 79 LEU A N 1
ATOM 602 C CA . LEU A 1 79 ? -28.404 -9.389 17.285 1.00 91.62 79 LEU A CA 1
ATOM 603 C C . LEU A 1 79 ? -26.961 -9.882 17.319 1.00 91.62 79 LEU A C 1
ATOM 605 O O . LEU A 1 79 ? -26.398 -10.074 18.395 1.00 91.62 79 LEU A O 1
ATOM 609 N N . ILE A 1 80 ? -26.374 -10.091 16.146 1.00 92.75 80 ILE A N 1
ATOM 610 C CA . ILE A 1 80 ? -24.972 -10.481 16.000 1.00 92.75 80 ILE A CA 1
ATOM 611 C C . ILE A 1 80 ? -24.274 -9.401 15.190 1.00 92.75 80 ILE A C 1
ATOM 613 O O . ILE A 1 80 ? -24.692 -9.108 14.070 1.00 92.75 80 ILE A O 1
ATOM 617 N N . PHE A 1 81 ? -23.203 -8.852 15.758 1.00 92.19 81 PHE A N 1
ATOM 618 C CA . PHE A 1 81 ? -22.322 -7.890 15.109 1.00 92.19 81 PHE A CA 1
ATOM 619 C C . PHE A 1 81 ? -21.002 -8.572 14.779 1.00 92.19 81 PHE A C 1
ATOM 621 O O . PHE A 1 81 ? -20.362 -9.163 15.650 1.00 92.19 81 PHE A O 1
ATOM 628 N N . ARG A 1 82 ? -20.596 -8.491 13.518 1.00 91.38 82 ARG A N 1
ATOM 629 C CA . ARG A 1 82 ? -19.313 -8.990 13.044 1.00 91.38 82 ARG A CA 1
ATOM 630 C C . ARG A 1 82 ? -18.498 -7.825 12.511 1.00 91.38 82 ARG A C 1
ATOM 632 O O . ARG A 1 82 ? -18.938 -7.145 11.589 1.00 91.38 82 ARG A O 1
ATOM 639 N N . ASP A 1 83 ? -17.308 -7.626 13.063 1.00 91.12 83 ASP A N 1
ATOM 640 C CA . ASP A 1 83 ? -16.326 -6.725 12.465 1.00 91.12 83 ASP A CA 1
ATOM 641 C C . ASP A 1 83 ? -15.830 -7.342 11.149 1.00 91.12 83 ASP A C 1
ATOM 643 O O . ASP A 1 83 ? -15.261 -8.437 11.127 1.00 91.12 83 ASP A O 1
ATOM 647 N N . ILE A 1 84 ? -16.135 -6.671 10.039 1.00 90.50 84 ILE A N 1
ATOM 648 C CA . ILE A 1 84 ? -15.758 -7.080 8.682 1.00 90.50 84 ILE A CA 1
ATOM 649 C C . ILE A 1 84 ? -14.778 -6.091 8.047 1.00 90.50 84 ILE A C 1
ATOM 651 O O . ILE A 1 84 ? -14.597 -6.118 6.829 1.00 90.50 84 ILE A O 1
ATOM 655 N N . THR A 1 85 ? -14.144 -5.229 8.847 1.00 86.12 85 THR A N 1
ATOM 656 C CA . THR A 1 85 ? -13.239 -4.169 8.375 1.00 86.12 85 THR A CA 1
ATOM 657 C C . THR A 1 85 ? -12.123 -4.739 7.510 1.00 86.12 85 THR A C 1
ATOM 659 O O . THR A 1 85 ? -12.025 -4.390 6.333 1.00 86.12 85 THR A O 1
ATOM 662 N N . ASP A 1 86 ? -11.370 -5.708 8.035 1.00 81.94 86 ASP A N 1
ATOM 663 C CA . ASP A 1 86 ? -10.268 -6.350 7.309 1.00 81.94 86 ASP A CA 1
ATOM 664 C C . ASP A 1 86 ? -10.758 -7.046 6.034 1.00 81.94 86 ASP A C 1
ATOM 666 O O . ASP A 1 86 ? -10.138 -6.954 4.976 1.00 81.94 86 ASP A O 1
ATOM 670 N N . SER A 1 87 ? -11.913 -7.716 6.102 1.00 82.69 87 SER A N 1
ATOM 671 C CA . SER A 1 87 ? -12.490 -8.402 4.943 1.00 82.69 87 SER A CA 1
ATOM 672 C C . SER A 1 87 ? -12.895 -7.418 3.844 1.00 82.69 87 SER A C 1
ATOM 674 O O . SER A 1 87 ? -12.695 -7.706 2.665 1.00 82.69 87 SER A O 1
ATOM 676 N N . ARG A 1 88 ? -13.468 -6.267 4.214 1.00 82.19 88 ARG A N 1
ATOM 677 C CA . ARG A 1 88 ? -13.859 -5.198 3.285 1.00 82.19 88 ARG A CA 1
ATOM 678 C C . ARG A 1 88 ? -12.640 -4.520 2.678 1.00 82.19 88 ARG A C 1
ATOM 680 O O . ARG A 1 88 ? -12.618 -4.310 1.468 1.00 82.19 88 ARG A O 1
ATOM 687 N N . GLN A 1 89 ? -11.629 -4.218 3.488 1.00 81.56 89 GLN A N 1
ATOM 688 C CA . GLN A 1 89 ? -10.372 -3.650 3.008 1.00 81.56 89 GLN A CA 1
ATOM 689 C C . GLN A 1 89 ? -9.679 -4.605 2.034 1.00 81.56 89 GLN A C 1
ATOM 691 O O . GLN A 1 89 ? -9.318 -4.190 0.939 1.00 81.56 89 GLN A O 1
ATOM 696 N N . ASN A 1 90 ? -9.581 -5.896 2.361 1.00 81.62 90 ASN A N 1
ATOM 697 C CA . ASN A 1 90 ? -8.984 -6.894 1.470 1.00 81.62 90 ASN A CA 1
ATOM 698 C C . ASN A 1 90 ? -9.769 -7.060 0.163 1.00 81.62 90 ASN A C 1
ATOM 700 O O . ASN A 1 90 ? -9.160 -7.138 -0.901 1.00 81.62 90 ASN A O 1
ATOM 704 N N . ALA A 1 91 ? -11.106 -7.059 0.217 1.00 80.12 91 ALA A N 1
ATOM 705 C CA . ALA A 1 91 ? -11.934 -7.093 -0.987 1.00 80.12 91 ALA A CA 1
ATOM 706 C C . ALA A 1 91 ? -11.703 -5.858 -1.874 1.00 80.12 91 ALA A C 1
ATOM 708 O O . ALA A 1 91 ? -11.530 -5.999 -3.082 1.00 80.12 91 ALA A O 1
ATOM 709 N N . ARG A 1 92 ? -11.623 -4.662 -1.273 1.00 80.69 92 ARG A N 1
ATOM 710 C CA . ARG A 1 92 ? -11.340 -3.414 -1.993 1.00 80.69 92 ARG A CA 1
ATOM 711 C C . ARG A 1 92 ? -9.936 -3.413 -2.603 1.00 80.69 92 ARG A C 1
ATOM 713 O O . ARG A 1 92 ? -9.788 -3.064 -3.768 1.00 80.69 92 ARG A O 1
ATOM 720 N N . ARG A 1 93 ? -8.916 -3.859 -1.859 1.00 82.25 93 ARG A N 1
ATOM 721 C CA . ARG A 1 93 ? -7.538 -4.024 -2.363 1.00 82.25 93 ARG A CA 1
ATOM 722 C C . ARG A 1 93 ? -7.496 -4.989 -3.552 1.00 82.25 93 ARG A C 1
ATOM 724 O O . ARG A 1 93 ? -6.906 -4.669 -4.579 1.00 82.25 93 ARG A O 1
ATOM 731 N N . ALA A 1 94 ? -8.186 -6.128 -3.456 1.00 81.25 94 ALA A N 1
ATOM 732 C CA . ALA A 1 94 ? -8.278 -7.104 -4.542 1.00 81.25 94 ALA A CA 1
ATOM 733 C C . ALA A 1 94 ? -9.001 -6.550 -5.783 1.00 81.25 94 ALA A C 1
ATOM 735 O O . ALA A 1 94 ? -8.596 -6.830 -6.911 1.00 81.25 94 ALA A O 1
ATOM 736 N N . GLU A 1 95 ? -10.054 -5.752 -5.594 1.00 80.81 95 GLU A N 1
ATOM 737 C CA . GLU A 1 95 ? -10.767 -5.083 -6.685 1.00 80.81 95 GLU A CA 1
ATOM 738 C C . GLU A 1 95 ? -9.865 -4.080 -7.412 1.00 80.81 95 GLU A C 1
ATOM 740 O O . GLU A 1 95 ? -9.753 -4.132 -8.641 1.00 80.81 95 GLU A O 1
ATOM 745 N N . VAL A 1 96 ? -9.167 -3.226 -6.657 1.00 79.62 96 VAL A N 1
ATOM 746 C CA . VAL A 1 96 ? -8.195 -2.268 -7.197 1.00 79.62 96 VAL A CA 1
ATOM 747 C C . VAL A 1 96 ? -7.096 -3.001 -7.965 1.00 79.62 96 VAL A C 1
ATOM 749 O O . VAL A 1 96 ? -6.873 -2.695 -9.137 1.00 79.62 96 VAL A O 1
ATOM 752 N N . LEU A 1 97 ? -6.475 -4.020 -7.362 1.00 80.31 97 LEU A N 1
ATOM 753 C CA . LEU A 1 97 ? -5.408 -4.801 -7.989 1.00 80.31 97 LEU A CA 1
ATOM 754 C C . LEU A 1 97 ? -5.887 -5.481 -9.280 1.00 80.31 97 LEU A C 1
ATOM 756 O O . LEU A 1 97 ? -5.245 -5.361 -10.321 1.00 80.31 97 LEU A O 1
ATOM 760 N N . SER A 1 98 ? -7.049 -6.140 -9.251 1.00 81.44 98 SER A N 1
ATOM 761 C CA . SER A 1 98 ? -7.647 -6.795 -10.423 1.00 81.44 98 SER A CA 1
ATOM 762 C C . SER A 1 98 ? -7.924 -5.807 -11.557 1.00 81.44 98 SER A C 1
ATOM 764 O O . SER A 1 98 ? -7.674 -6.104 -12.730 1.00 81.44 98 SER A O 1
ATOM 766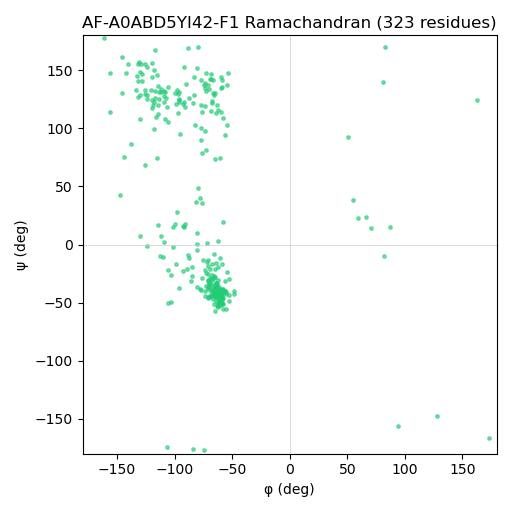 N N . ARG A 1 99 ? -8.417 -4.611 -11.222 1.00 80.31 99 ARG A N 1
ATOM 767 C CA . ARG A 1 99 ? -8.682 -3.543 -12.190 1.00 80.31 99 ARG A CA 1
ATOM 768 C C . ARG A 1 99 ? -7.388 -3.025 -12.818 1.00 80.31 99 ARG A C 1
ATOM 770 O O . ARG A 1 99 ? -7.291 -3.005 -14.046 1.00 80.31 99 ARG A O 1
ATOM 777 N N . VAL A 1 100 ? -6.395 -2.671 -11.999 1.00 79.06 100 VAL A N 1
ATOM 778 C CA . VAL A 1 100 ? -5.096 -2.148 -12.458 1.00 79.06 100 VAL A CA 1
ATOM 779 C C . VAL A 1 100 ? -4.355 -3.190 -13.297 1.00 79.06 100 VAL A C 1
ATOM 781 O O . VAL A 1 100 ? -3.859 -2.867 -14.377 1.00 79.06 100 VAL A O 1
ATOM 784 N N . LEU A 1 101 ? -4.337 -4.455 -12.868 1.00 82.81 101 LEU A N 1
ATOM 785 C CA . LEU A 1 101 ? -3.740 -5.553 -13.629 1.00 82.81 101 LEU A CA 1
ATOM 786 C C . LEU A 1 101 ? -4.408 -5.731 -14.986 1.00 82.81 101 LEU A C 1
ATOM 788 O O . LEU A 1 101 ? -3.730 -5.780 -16.006 1.00 82.81 101 LEU A O 1
ATOM 792 N N . ARG A 1 102 ? -5.743 -5.799 -15.021 1.00 84.00 102 ARG A N 1
ATOM 793 C CA . ARG A 1 102 ? -6.486 -5.973 -16.275 1.00 84.00 102 ARG A CA 1
ATOM 794 C C . ARG A 1 102 ? -6.190 -4.853 -17.264 1.00 84.00 102 ARG A C 1
ATOM 796 O O . ARG A 1 102 ? -6.032 -5.134 -18.449 1.00 84.00 102 ARG A O 1
ATOM 803 N N . HIS A 1 103 ? -6.144 -3.612 -16.787 1.00 82.19 103 HIS A N 1
ATOM 804 C CA . HIS A 1 103 ? -5.825 -2.454 -17.612 1.00 82.19 103 HIS A CA 1
ATOM 805 C C . HIS A 1 103 ? -4.403 -2.546 -18.178 1.00 82.19 103 HIS A C 1
ATOM 807 O O . HIS A 1 103 ? -4.236 -2.514 -19.394 1.00 82.19 103 HIS A O 1
ATOM 813 N N . ASN A 1 104 ? -3.398 -2.759 -17.322 1.00 80.75 104 ASN A N 1
ATOM 814 C CA . ASN A 1 104 ? -2.002 -2.878 -17.752 1.00 80.75 104 ASN A CA 1
ATOM 815 C C . ASN A 1 104 ? -1.790 -4.040 -18.728 1.00 80.75 104 ASN A C 1
ATOM 817 O O . ASN A 1 104 ? -1.155 -3.867 -19.765 1.00 80.75 104 ASN A O 1
ATOM 821 N N . ILE A 1 105 ? -2.373 -5.207 -18.436 1.00 87.56 105 ILE A N 1
ATOM 822 C CA . ILE A 1 105 ? -2.293 -6.373 -19.318 1.00 87.56 105 ILE A CA 1
ATOM 823 C C . ILE A 1 105 ? -2.918 -6.056 -20.675 1.00 87.56 105 ILE A C 1
ATOM 825 O O . ILE A 1 105 ? -2.293 -6.307 -21.701 1.00 87.56 105 ILE A O 1
ATOM 829 N N . ARG A 1 106 ? -4.133 -5.490 -20.694 1.00 86.50 106 ARG A N 1
ATOM 830 C CA . ARG A 1 106 ? -4.811 -5.124 -21.942 1.00 86.50 106 ARG A CA 1
ATOM 831 C C . ARG A 1 106 ? -3.965 -4.145 -22.756 1.00 86.50 106 ARG A C 1
ATOM 833 O O . ARG A 1 106 ? -3.712 -4.429 -23.918 1.00 86.50 106 ARG A O 1
ATOM 840 N N . ASN A 1 107 ? -3.491 -3.057 -22.152 1.00 84.38 107 ASN A N 1
ATOM 841 C CA . ASN A 1 107 ? -2.752 -2.019 -22.870 1.00 84.38 107 ASN A CA 1
ATOM 842 C C . ASN A 1 107 ? -1.466 -2.560 -23.505 1.00 84.38 107 ASN A C 1
ATOM 844 O O . ASN A 1 107 ? -1.234 -2.339 -24.690 1.00 84.38 107 ASN A O 1
ATOM 848 N N . ARG A 1 108 ? -0.662 -3.319 -22.750 1.00 87.75 108 ARG A N 1
ATOM 849 C CA . ARG A 1 108 ? 0.594 -3.896 -23.260 1.00 87.75 108 ARG A CA 1
ATOM 850 C C . ARG A 1 108 ? 0.345 -4.924 -24.364 1.00 87.75 108 ARG A C 1
ATOM 852 O O . ARG A 1 108 ? 1.025 -4.923 -25.388 1.00 87.75 108 ARG A O 1
ATOM 859 N N . VAL A 1 109 ? -0.680 -5.768 -24.202 1.00 91.00 109 VAL A N 1
ATOM 860 C CA . VAL A 1 109 ? -1.093 -6.726 -25.240 1.00 91.00 109 VAL A CA 1
ATOM 861 C C . VAL A 1 109 ? -1.606 -6.009 -26.490 1.00 91.00 109 VAL A C 1
ATOM 863 O O . VAL A 1 109 ? -1.293 -6.444 -27.598 1.00 91.00 109 VAL A O 1
ATOM 866 N N . ASP A 1 110 ? -2.359 -4.918 -26.346 1.00 91.12 110 ASP A N 1
ATOM 867 C CA . ASP A 1 110 ? -2.871 -4.131 -27.471 1.00 91.12 110 ASP A CA 1
ATOM 868 C C . ASP A 1 110 ? -1.725 -3.467 -28.253 1.00 91.12 110 ASP A C 1
ATOM 870 O O . ASP A 1 110 ? -1.718 -3.535 -29.486 1.00 91.12 110 ASP A O 1
ATOM 874 N N . VAL A 1 111 ? -0.718 -2.917 -27.561 1.00 89.62 111 VAL A N 1
ATOM 875 C CA . VAL A 1 111 ? 0.506 -2.369 -28.176 1.00 89.62 111 VAL A CA 1
ATOM 876 C C . VAL A 1 111 ? 1.275 -3.462 -28.918 1.00 89.62 111 VAL A C 1
ATOM 878 O O . VAL A 1 111 ? 1.506 -3.335 -30.122 1.00 89.62 111 VAL A O 1
ATOM 881 N N . ALA A 1 112 ? 1.594 -4.580 -28.257 1.00 90.25 112 ALA A N 1
ATOM 882 C CA . ALA A 1 112 ? 2.290 -5.701 -28.891 1.00 90.25 112 ALA A CA 1
ATOM 883 C C . ALA A 1 112 ? 1.521 -6.233 -30.116 1.00 90.25 112 ALA A C 1
ATOM 885 O O . ALA A 1 112 ? 2.102 -6.492 -31.171 1.00 90.25 112 ALA A O 1
ATOM 886 N N . THR A 1 113 ? 0.192 -6.334 -30.016 1.00 90.50 113 THR A N 1
ATOM 887 C CA . THR A 1 113 ? -0.674 -6.759 -31.123 1.00 90.50 113 THR A CA 1
ATOM 888 C C . THR A 1 113 ? -0.647 -5.763 -32.283 1.00 90.50 113 THR A C 1
ATOM 890 O O . THR A 1 113 ? -0.645 -6.185 -33.441 1.00 90.50 113 THR A O 1
ATOM 893 N N . ALA A 1 114 ? -0.623 -4.455 -32.012 1.00 89.69 114 ALA A N 1
ATOM 894 C CA . ALA A 1 114 ? -0.526 -3.429 -33.047 1.00 89.69 114 ALA A CA 1
ATOM 895 C C . ALA A 1 114 ? 0.792 -3.538 -33.831 1.00 89.69 114 ALA A C 1
ATOM 897 O O . ALA A 1 114 ? 0.764 -3.553 -35.063 1.00 89.69 114 ALA A O 1
ATOM 898 N N . TYR A 1 115 ? 1.920 -3.720 -33.137 1.00 88.06 115 TYR A N 1
ATOM 899 C CA . TYR A 1 115 ? 3.220 -3.933 -33.779 1.00 88.06 115 TYR A CA 1
ATOM 900 C C . TYR A 1 115 ? 3.270 -5.246 -34.577 1.00 88.06 115 TYR A C 1
ATOM 902 O O . TYR A 1 115 ? 3.725 -5.258 -35.718 1.00 88.06 115 TYR A O 1
ATOM 910 N N . LEU A 1 116 ? 2.720 -6.349 -34.060 1.00 88.50 116 LEU A N 1
ATOM 911 C CA . LEU A 1 116 ? 2.649 -7.614 -34.810 1.00 88.50 116 LEU A CA 1
ATOM 912 C C . LEU A 1 116 ? 1.773 -7.520 -36.074 1.00 88.50 116 LEU A C 1
ATOM 914 O O . LEU A 1 116 ? 2.068 -8.159 -37.087 1.00 88.50 116 LEU A O 1
ATOM 918 N N . ARG A 1 117 ? 0.705 -6.711 -36.049 1.00 87.44 117 ARG A N 1
ATOM 919 C CA . ARG A 1 117 ? -0.092 -6.415 -37.252 1.00 87.44 117 ARG A CA 1
ATOM 920 C C . ARG A 1 117 ? 0.719 -5.622 -38.272 1.00 87.44 117 ARG A C 1
ATOM 922 O O . ARG A 1 117 ? 0.711 -5.986 -39.441 1.00 87.44 117 ARG A O 1
ATOM 929 N N . GLN A 1 118 ? 1.482 -4.625 -37.826 1.00 85.62 118 GLN A N 1
ATOM 930 C CA . GLN A 1 118 ? 2.371 -3.859 -38.700 1.00 85.62 118 GLN A CA 1
ATOM 931 C C . GLN A 1 118 ? 3.405 -4.755 -39.405 1.00 85.62 118 GLN A C 1
ATOM 933 O O . GLN A 1 118 ? 3.651 -4.573 -40.594 1.00 85.62 118 GLN A O 1
ATOM 938 N N . LEU A 1 119 ? 3.944 -5.769 -38.715 1.00 84.81 119 LEU A N 1
ATOM 939 C CA . LEU A 1 119 ? 4.848 -6.760 -39.320 1.00 84.81 119 LEU A CA 1
ATOM 940 C C . LEU A 1 119 ? 4.171 -7.582 -40.425 1.00 84.81 119 LEU A C 1
ATOM 942 O O . LEU A 1 119 ? 4.812 -7.975 -41.397 1.00 84.81 119 LEU A O 1
ATOM 946 N N . SER A 1 120 ? 2.878 -7.868 -40.259 1.00 81.19 120 SER A N 1
ATOM 947 C CA . SER A 1 120 ? 2.094 -8.617 -41.246 1.00 81.19 120 SER A CA 1
ATOM 948 C C . SER A 1 120 ? 1.838 -7.795 -42.514 1.00 81.19 120 SER A C 1
ATOM 950 O O . SER A 1 120 ? 1.757 -8.370 -43.599 1.00 81.19 120 SER A O 1
ATOM 952 N N . ASP A 1 121 ? 1.738 -6.469 -42.375 1.00 84.38 121 ASP A N 1
ATOM 953 C CA . ASP A 1 121 ? 1.477 -5.534 -43.473 1.00 84.38 121 ASP A CA 1
ATOM 954 C C . ASP A 1 121 ? 2.760 -5.108 -44.219 1.00 84.38 121 ASP A C 1
ATOM 956 O O . ASP A 1 121 ? 2.712 -4.887 -45.431 1.00 84.38 121 ASP A O 1
ATOM 960 N N . ASP A 1 122 ? 3.908 -5.030 -43.532 1.00 81.12 122 ASP A N 1
ATOM 961 C CA . ASP A 1 122 ? 5.218 -4.692 -44.116 1.00 81.12 122 ASP A CA 1
ATOM 962 C C . ASP A 1 122 ? 6.351 -5.590 -43.563 1.00 81.12 122 ASP A C 1
ATOM 964 O O . ASP A 1 122 ? 7.027 -5.234 -42.591 1.00 81.12 122 ASP A O 1
ATOM 968 N N . PRO A 1 123 ? 6.591 -6.771 -44.170 1.00 75.88 123 PRO A N 1
ATOM 969 C CA . PRO A 1 123 ? 7.520 -7.779 -43.652 1.00 75.88 123 PRO A CA 1
ATOM 970 C C . PRO A 1 123 ? 9.002 -7.501 -43.986 1.00 75.88 123 PRO A C 1
ATOM 972 O O . PRO A 1 123 ? 9.772 -8.424 -44.265 1.00 75.88 123 PRO A O 1
ATOM 975 N N . GLY A 1 124 ? 9.426 -6.235 -43.990 1.00 82.50 124 GLY A N 1
ATOM 976 C CA . GLY A 1 124 ? 10.829 -5.859 -44.186 1.00 82.50 124 GLY A CA 1
ATOM 977 C C . GLY A 1 124 ? 11.725 -6.285 -43.005 1.00 82.50 124 GLY A C 1
ATOM 978 O O . GLY A 1 124 ? 11.296 -6.172 -41.859 1.00 82.50 124 GLY A O 1
ATOM 979 N N . PRO A 1 125 ? 12.976 -6.738 -43.231 1.00 75.50 125 PRO A N 1
ATOM 980 C CA . PRO A 1 125 ? 13.864 -7.213 -42.159 1.00 75.50 125 PRO A CA 1
ATOM 981 C C . PRO A 1 125 ? 14.172 -6.149 -41.088 1.00 75.50 125 PRO A C 1
ATOM 983 O O . PRO A 1 125 ? 14.075 -6.447 -39.903 1.00 75.50 125 PRO A O 1
ATOM 986 N N . ASP A 1 126 ? 14.413 -4.890 -41.475 1.00 78.12 126 ASP A N 1
ATOM 987 C CA . ASP A 1 126 ? 14.633 -3.790 -40.515 1.00 78.12 126 ASP A CA 1
ATOM 988 C C . ASP A 1 126 ? 13.376 -3.467 -39.679 1.00 78.12 126 ASP A C 1
ATOM 990 O O . ASP A 1 126 ? 13.465 -2.959 -38.559 1.00 78.12 126 ASP A O 1
ATOM 994 N N . THR A 1 127 ? 12.190 -3.738 -40.233 1.00 78.88 127 THR A N 1
ATOM 995 C CA . THR A 1 127 ? 10.893 -3.586 -39.559 1.00 78.88 127 THR A CA 1
ATOM 996 C C . THR A 1 127 ? 10.649 -4.757 -38.603 1.00 78.88 127 THR A C 1
ATOM 998 O O . THR A 1 127 ? 10.171 -4.547 -37.489 1.00 78.88 127 THR A O 1
ATOM 1001 N N . ALA A 1 128 ? 11.043 -5.972 -38.997 1.00 82.81 128 ALA A N 1
ATOM 1002 C CA . ALA A 1 128 ? 10.943 -7.181 -38.185 1.00 82.81 128 ALA A CA 1
ATOM 1003 C C . ALA A 1 128 ? 11.782 -7.105 -36.905 1.00 82.81 128 ALA A C 1
ATOM 1005 O O . ALA A 1 128 ? 11.252 -7.400 -35.836 1.00 82.81 128 ALA A O 1
ATOM 1006 N N . ASP A 1 129 ? 13.035 -6.651 -36.991 1.00 84.62 129 ASP A N 1
ATOM 1007 C CA . ASP A 1 129 ? 13.911 -6.545 -35.818 1.00 84.62 129 ASP A CA 1
ATOM 1008 C C . ASP A 1 129 ? 13.382 -5.515 -34.811 1.00 84.62 129 ASP A C 1
ATOM 1010 O O . ASP A 1 129 ? 13.270 -5.810 -33.623 1.00 84.62 129 ASP A O 1
ATOM 1014 N N . LYS A 1 130 ? 12.950 -4.336 -35.281 1.00 84.12 130 LYS A N 1
ATOM 1015 C CA . LYS A 1 130 ? 12.354 -3.307 -34.411 1.00 84.12 130 LYS A CA 1
ATOM 1016 C C . LYS A 1 130 ? 11.091 -3.804 -33.713 1.00 84.12 130 LYS A C 1
ATOM 1018 O O . LYS A 1 130 ? 10.927 -3.588 -32.517 1.00 84.12 130 LYS A O 1
ATOM 1023 N N . ILE A 1 131 ? 10.209 -4.477 -34.453 1.00 87.31 131 ILE A N 1
ATOM 1024 C CA . ILE A 1 131 ? 8.969 -5.035 -33.903 1.00 87.31 131 ILE A CA 1
ATOM 1025 C C . ILE A 1 131 ? 9.276 -6.136 -32.890 1.00 87.31 131 ILE A C 1
ATOM 1027 O O . ILE A 1 131 ? 8.649 -6.166 -31.834 1.00 87.31 131 ILE A O 1
ATOM 1031 N N . ALA A 1 132 ? 10.244 -7.009 -33.177 1.00 87.25 132 ALA A N 1
ATOM 1032 C CA . ALA A 1 132 ? 10.669 -8.049 -32.249 1.00 87.25 132 ALA A CA 1
ATOM 1033 C C . ALA A 1 132 ? 11.193 -7.447 -30.937 1.00 87.25 132 ALA A C 1
ATOM 1035 O O . ALA A 1 132 ? 10.748 -7.873 -29.875 1.00 87.25 132 ALA A O 1
ATOM 1036 N N . THR A 1 133 ? 12.047 -6.418 -31.001 1.00 88.81 133 THR A N 1
ATOM 1037 C CA . THR A 1 133 ? 12.531 -5.700 -29.811 1.00 88.81 133 THR A CA 1
ATOM 1038 C C . THR A 1 133 ? 11.385 -5.077 -29.016 1.00 88.81 133 THR A C 1
ATOM 1040 O O . THR A 1 133 ? 11.328 -5.236 -27.800 1.00 88.81 133 THR A O 1
ATOM 1043 N N . THR A 1 134 ? 10.437 -4.402 -29.675 1.00 87.81 134 THR A N 1
ATOM 1044 C CA . THR A 1 134 ? 9.301 -3.793 -28.969 1.00 87.81 134 THR A CA 1
ATOM 1045 C C . THR A 1 134 ? 8.400 -4.841 -28.315 1.00 87.81 134 THR A C 1
ATOM 1047 O O . THR A 1 134 ? 8.025 -4.687 -27.157 1.00 87.81 134 THR A O 1
ATOM 1050 N N . VAL A 1 135 ? 8.069 -5.926 -29.020 1.00 89.88 135 VAL A N 1
ATOM 1051 C CA . VAL A 1 135 ? 7.232 -7.004 -28.470 1.00 89.88 135 VAL A CA 1
ATOM 1052 C C . VAL A 1 135 ? 7.927 -7.700 -27.299 1.00 89.88 135 VAL A C 1
ATOM 1054 O O . VAL A 1 135 ? 7.269 -7.988 -26.302 1.00 89.88 135 VAL A O 1
ATOM 1057 N N . ASP A 1 136 ? 9.235 -7.947 -27.386 1.00 89.62 136 ASP A N 1
ATOM 1058 C CA . ASP A 1 136 ? 10.015 -8.518 -26.282 1.00 89.62 136 ASP A CA 1
ATOM 1059 C C . ASP A 1 136 ? 10.027 -7.597 -25.050 1.00 89.62 136 ASP A C 1
ATOM 1061 O O . ASP A 1 136 ? 9.832 -8.066 -23.926 1.00 89.62 136 ASP A O 1
ATOM 1065 N N . GLY A 1 137 ? 10.133 -6.280 -25.263 1.00 86.12 137 GLY A N 1
ATOM 1066 C CA . GLY A 1 137 ? 9.987 -5.274 -24.209 1.00 86.12 137 GLY A CA 1
ATOM 1067 C C . GLY A 1 137 ? 8.610 -5.312 -23.536 1.00 86.12 137 GLY A C 1
ATOM 1068 O O . GLY A 1 137 ? 8.523 -5.359 -22.309 1.00 86.12 137 GLY A O 1
ATOM 1069 N N . GLU A 1 138 ? 7.522 -5.382 -24.311 1.00 86.94 138 GLU A N 1
ATOM 1070 C CA . GLU A 1 138 ? 6.164 -5.475 -23.749 1.00 86.94 138 GLU A CA 1
ATOM 1071 C C . GLU A 1 138 ? 5.926 -6.785 -22.982 1.00 86.94 138 GLU A C 1
ATOM 1073 O O . GLU A 1 138 ? 5.266 -6.792 -21.939 1.00 86.94 138 GLU A O 1
ATOM 1078 N N . LEU A 1 139 ? 6.473 -7.905 -23.467 1.00 87.88 139 LEU A N 1
ATOM 1079 C CA . LEU A 1 139 ? 6.391 -9.199 -22.784 1.00 87.88 139 LEU A CA 1
ATOM 1080 C C . LEU A 1 139 ? 7.212 -9.222 -21.490 1.00 87.88 139 LEU A C 1
ATOM 1082 O O . LEU A 1 139 ? 6.744 -9.772 -20.488 1.00 87.88 139 LEU A O 1
ATOM 1086 N N . SER A 1 140 ? 8.400 -8.616 -21.493 1.00 86.69 140 SER A N 1
ATOM 1087 C CA . SER A 1 140 ? 9.223 -8.452 -20.291 1.00 86.69 140 SER A CA 1
ATOM 1088 C C . SER A 1 140 ? 8.480 -7.619 -19.253 1.00 86.69 140 SER A C 1
ATOM 1090 O O . SER A 1 140 ? 8.271 -8.078 -18.134 1.00 86.69 140 SER A O 1
ATOM 1092 N N . ALA A 1 141 ? 7.901 -6.496 -19.664 1.00 83.31 141 ALA A N 1
ATOM 1093 C CA . ALA A 1 141 ? 7.148 -5.649 -18.757 1.00 83.31 141 ALA A CA 1
ATOM 1094 C C . ALA A 1 141 ? 5.854 -6.307 -18.220 1.00 83.31 141 ALA A C 1
ATOM 1096 O O . ALA A 1 141 ? 5.424 -6.025 -17.102 1.00 83.31 141 ALA A O 1
ATOM 1097 N N . LEU A 1 142 ? 5.224 -7.220 -18.975 1.00 86.25 142 LEU A N 1
ATOM 1098 C CA . LEU A 1 142 ? 4.132 -8.067 -18.465 1.00 86.25 142 LEU A CA 1
ATOM 1099 C C . LEU A 1 142 ? 4.608 -9.076 -17.412 1.00 86.25 142 LEU A C 1
ATOM 1101 O O . LEU A 1 142 ? 3.874 -9.368 -16.463 1.00 86.25 142 LEU A O 1
ATOM 1105 N N . ARG A 1 143 ? 5.811 -9.636 -17.578 1.00 87.06 143 ARG A N 1
ATOM 1106 C CA . ARG A 1 143 ? 6.422 -10.526 -16.583 1.00 87.06 143 ARG A CA 1
ATOM 1107 C C . ARG A 1 143 ? 6.707 -9.761 -15.295 1.00 87.06 143 ARG A C 1
ATOM 1109 O O . ARG A 1 143 ? 6.371 -10.273 -14.227 1.00 87.06 143 ARG A O 1
ATOM 1116 N N . ASP A 1 144 ? 7.248 -8.555 -15.411 1.00 84.75 144 ASP A N 1
ATOM 1117 C CA . ASP A 1 144 ? 7.604 -7.711 -14.270 1.00 84.75 144 ASP A CA 1
ATOM 1118 C C . ASP A 1 144 ? 6.343 -7.278 -13.510 1.00 84.75 144 ASP A C 1
ATOM 1120 O O . ASP A 1 144 ? 6.261 -7.482 -12.302 1.00 84.75 144 ASP A O 1
ATOM 1124 N N . LEU A 1 145 ? 5.275 -6.892 -14.226 1.00 85.12 145 LEU A N 1
ATOM 1125 C CA . LEU A 1 145 ? 3.945 -6.637 -13.651 1.00 85.12 145 LEU A CA 1
ATOM 1126 C C . LEU A 1 145 ? 3.430 -7.820 -12.806 1.00 85.12 145 LEU A C 1
ATOM 1128 O O . LEU A 1 145 ? 2.864 -7.636 -11.727 1.00 85.12 145 LEU A O 1
ATOM 1132 N N . GLY A 1 146 ? 3.607 -9.050 -13.298 1.00 85.69 146 GLY A N 1
ATOM 1133 C CA . GLY A 1 146 ? 3.247 -10.262 -12.562 1.00 85.69 146 GLY A CA 1
ATOM 1134 C C . GLY A 1 146 ? 4.145 -10.530 -11.349 1.00 85.69 146 GLY A C 1
ATOM 1135 O O . GLY A 1 146 ? 3.689 -11.147 -10.387 1.00 85.69 146 GLY A O 1
ATOM 1136 N N . GLY A 1 147 ? 5.403 -10.084 -11.389 1.00 87.25 147 GLY A N 1
ATOM 1137 C CA . GLY A 1 147 ? 6.321 -10.070 -10.250 1.00 87.25 147 GLY A CA 1
ATOM 1138 C C . GLY A 1 147 ? 5.833 -9.125 -9.155 1.00 87.25 147 GLY A C 1
ATOM 1139 O O . GLY A 1 147 ? 5.539 -9.589 -8.053 1.00 87.25 147 GLY A O 1
ATOM 1140 N N . THR A 1 148 ? 5.626 -7.849 -9.492 1.00 86.19 148 THR A N 1
ATOM 1141 C CA . THR A 1 148 ? 5.138 -6.813 -8.564 1.00 86.19 148 THR A CA 1
ATOM 1142 C C . THR A 1 148 ? 3.802 -7.202 -7.930 1.00 86.19 148 THR A C 1
ATOM 1144 O O . THR A 1 148 ? 3.607 -7.043 -6.731 1.00 86.19 148 THR A O 1
ATOM 1147 N N . ALA A 1 149 ? 2.877 -7.796 -8.693 1.00 87.06 149 ALA A N 1
ATOM 1148 C CA . ALA A 1 149 ? 1.593 -8.246 -8.151 1.00 87.06 149 ALA A CA 1
ATOM 1149 C C . ALA A 1 149 ? 1.731 -9.334 -7.069 1.00 87.06 149 ALA A C 1
ATOM 1151 O O . ALA A 1 149 ? 1.036 -9.289 -6.055 1.00 87.06 149 ALA A O 1
ATOM 1152 N N . ARG A 1 150 ? 2.634 -10.305 -7.262 1.00 87.44 150 ARG A N 1
ATOM 1153 C CA . ARG A 1 150 ? 2.914 -11.340 -6.248 1.00 87.44 150 ARG A CA 1
ATOM 1154 C C . ARG A 1 150 ? 3.597 -10.758 -5.022 1.00 87.44 150 ARG A C 1
ATOM 1156 O O . ARG A 1 150 ? 3.384 -11.230 -3.905 1.00 87.44 150 ARG A O 1
ATOM 1163 N N . GLU A 1 151 ? 4.432 -9.753 -5.228 1.00 89.50 151 GLU A N 1
ATOM 1164 C CA . GLU A 1 151 ? 5.090 -9.071 -4.131 1.00 89.50 151 GLU A CA 1
ATOM 1165 C C . GLU A 1 151 ? 4.103 -8.267 -3.288 1.00 89.50 151 GLU A C 1
ATOM 1167 O O . GLU A 1 151 ? 4.104 -8.406 -2.070 1.00 89.50 151 GLU A O 1
ATOM 1172 N N . ILE A 1 152 ? 3.173 -7.548 -3.922 1.00 89.44 152 ILE A N 1
ATOM 1173 C CA . ILE A 1 152 ? 2.035 -6.919 -3.243 1.00 89.44 152 ILE A CA 1
ATOM 1174 C C . ILE A 1 152 ? 1.271 -7.943 -2.394 1.00 89.44 152 ILE A C 1
ATOM 1176 O O . ILE A 1 152 ? 0.981 -7.686 -1.227 1.00 89.44 152 ILE A O 1
ATOM 1180 N N . GLU A 1 153 ? 0.940 -9.112 -2.953 1.00 88.31 153 GLU A N 1
ATOM 1181 C CA . GLU A 1 153 ? 0.253 -10.167 -2.197 1.00 88.31 153 GLU A CA 1
ATOM 1182 C C . GLU A 1 153 ? 1.070 -10.621 -0.980 1.00 88.31 153 GLU A C 1
ATOM 1184 O O . GLU A 1 153 ? 0.501 -10.832 0.093 1.00 88.31 153 GLU A O 1
ATOM 1189 N N . SER A 1 154 ? 2.391 -10.726 -1.129 1.00 89.25 154 SER A N 1
ATOM 1190 C CA . SER A 1 154 ? 3.309 -11.108 -0.052 1.00 89.25 154 SER A CA 1
ATOM 1191 C C . SER A 1 154 ? 3.356 -10.043 1.049 1.00 89.25 154 SER A C 1
ATOM 1193 O O . SER A 1 154 ? 3.165 -10.369 2.219 1.00 89.25 154 SER A O 1
ATOM 1195 N N . VAL A 1 155 ? 3.489 -8.764 0.683 1.00 89.62 155 VAL A N 1
ATOM 1196 C CA . VAL A 1 155 ? 3.459 -7.615 1.606 1.00 89.62 155 VAL A CA 1
ATOM 1197 C C . VAL A 1 155 ? 2.136 -7.553 2.378 1.00 89.62 155 VAL A C 1
ATOM 1199 O O . VAL A 1 155 ? 2.119 -7.366 3.596 1.00 89.62 155 VAL A O 1
ATOM 1202 N N . LEU A 1 156 ? 1.007 -7.763 1.695 1.00 85.94 156 LEU A N 1
ATOM 1203 C CA . LEU A 1 156 ? -0.318 -7.750 2.321 1.00 85.94 156 LEU A CA 1
ATOM 1204 C C . LEU A 1 156 ? -0.533 -8.930 3.285 1.00 85.94 156 LEU A C 1
ATOM 1206 O O . LEU A 1 156 ? -1.264 -8.792 4.271 1.00 85.94 156 LEU A O 1
ATOM 1210 N N . GLN A 1 157 ? 0.097 -10.078 3.024 1.00 86.38 157 GLN A N 1
ATOM 1211 C CA . GLN A 1 157 ? 0.035 -11.267 3.883 1.00 86.38 157 GLN A CA 1
ATOM 1212 C C . GLN A 1 157 ? 1.052 -11.238 5.029 1.00 86.3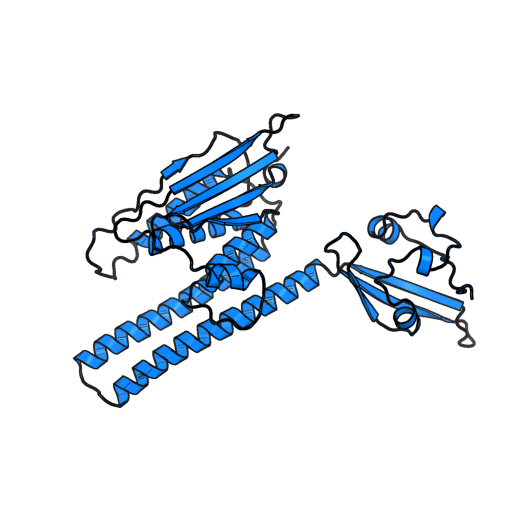8 157 GLN A C 1
ATOM 1214 O O . GLN A 1 157 ? 0.850 -11.928 6.033 1.00 86.38 157 GLN A O 1
ATOM 1219 N N . ALA A 1 158 ? 2.101 -10.423 4.917 1.00 85.00 158 ALA A N 1
ATOM 1220 C CA . ALA A 1 158 ? 3.156 -10.329 5.909 1.00 85.00 158 ALA A CA 1
ATOM 1221 C C . ALA A 1 158 ? 2.612 -9.931 7.292 1.00 85.00 158 ALA A C 1
ATOM 1223 O O . ALA A 1 158 ? 1.697 -9.103 7.465 1.00 85.00 158 ALA A O 1
ATOM 1224 N N . ASN A 1 159 ? 3.194 -10.542 8.323 1.00 80.38 159 ASN A N 1
ATOM 1225 C CA . ASN A 1 159 ? 2.865 -10.226 9.702 1.00 80.38 159 ASN A CA 1
ATOM 1226 C C . ASN A 1 159 ? 3.647 -8.989 10.146 1.00 80.38 159 ASN A C 1
ATOM 1228 O O . ASN A 1 159 ? 4.816 -9.087 10.509 1.00 80.38 159 ASN A O 1
ATOM 1232 N N . LYS A 1 160 ? 2.993 -7.827 10.204 1.00 72.06 160 LYS A N 1
ATOM 1233 C CA . LYS A 1 160 ? 3.641 -6.569 10.613 1.00 72.06 160 LYS A CA 1
ATOM 1234 C C . LYS A 1 160 ? 4.357 -6.619 11.974 1.00 72.06 160 LYS A C 1
ATOM 1236 O O . LYS A 1 160 ? 5.276 -5.848 12.193 1.00 72.06 160 LYS A O 1
ATOM 1241 N N . ARG A 1 161 ? 3.974 -7.540 12.871 1.00 69.50 161 ARG A N 1
ATOM 1242 C CA . ARG A 1 161 ? 4.585 -7.731 14.203 1.00 69.50 161 ARG A CA 1
ATOM 1243 C C . ARG A 1 161 ? 5.707 -8.774 14.232 1.00 69.50 161 ARG A C 1
ATOM 1245 O O . ARG A 1 161 ? 6.010 -9.285 15.299 1.00 69.50 161 ARG A O 1
ATOM 1252 N N . ALA A 1 162 ? 6.251 -9.175 13.089 1.00 75.06 162 ALA A N 1
ATOM 1253 C CA . ALA A 1 162 ? 7.368 -10.119 13.019 1.00 75.06 162 ALA A CA 1
ATOM 1254 C C . ALA A 1 162 ? 8.722 -9.417 12.798 1.00 75.06 162 ALA A C 1
ATOM 1256 O O . ALA A 1 162 ? 9.667 -10.057 12.353 1.00 75.06 162 ALA A O 1
ATOM 1257 N N . GLY A 1 163 ? 8.810 -8.106 13.056 1.00 67.50 163 GLY A N 1
ATOM 1258 C CA . GLY A 1 163 ? 10.001 -7.313 12.759 1.00 67.50 163 GLY A CA 1
ATOM 1259 C C . GLY A 1 163 ? 11.228 -7.750 13.552 1.00 67.50 163 GLY A C 1
ATOM 1260 O O . GLY A 1 163 ? 11.236 -7.695 14.777 1.00 67.50 163 GLY A O 1
ATOM 1261 N N . ASP A 1 164 ? 12.284 -8.162 12.857 1.00 71.38 164 ASP A N 1
ATOM 1262 C CA . ASP A 1 164 ? 13.487 -8.720 13.472 1.00 71.38 164 ASP A CA 1
ATOM 1263 C C . ASP A 1 164 ? 14.783 -8.070 12.974 1.00 71.38 164 ASP A C 1
ATOM 1265 O O . ASP A 1 164 ? 15.858 -8.515 13.368 1.00 71.38 164 ASP A O 1
ATOM 1269 N N . ARG A 1 165 ? 14.723 -7.000 12.174 1.00 82.19 165 ARG A N 1
ATOM 1270 C CA . ARG A 1 165 ? 15.905 -6.340 11.595 1.00 82.19 165 ARG A CA 1
ATOM 1271 C C . ARG A 1 165 ? 15.862 -4.830 11.762 1.00 82.19 165 ARG A C 1
ATOM 1273 O O . ARG A 1 165 ? 14.789 -4.244 11.664 1.00 82.19 165 ARG A O 1
ATOM 1280 N N . SER A 1 166 ? 17.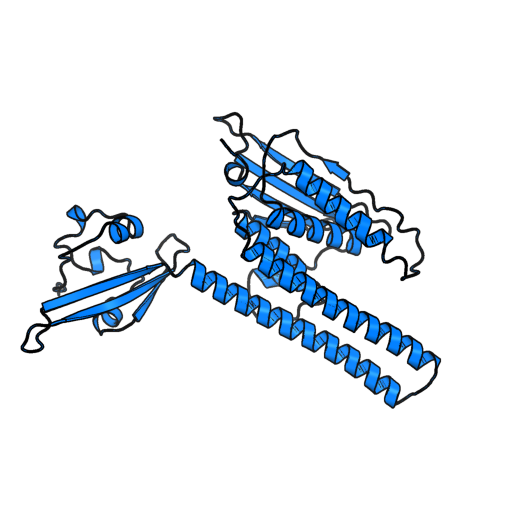035 -4.228 11.970 1.00 85.12 166 SER A N 1
ATOM 1281 C CA . SER A 1 166 ? 17.220 -2.773 12.014 1.00 85.12 166 SER A CA 1
ATOM 1282 C C . SER A 1 166 ? 16.681 -2.109 10.741 1.00 85.12 166 SER A C 1
ATOM 1284 O O . SER A 1 166 ? 16.917 -2.609 9.642 1.00 85.12 166 SER A O 1
ATOM 1286 N N . VAL A 1 167 ? 15.983 -0.979 10.877 1.00 82.81 167 VAL A N 1
ATOM 1287 C CA . VAL A 1 167 ? 15.512 -0.154 9.751 1.00 82.81 167 VAL A CA 1
ATOM 1288 C C . VAL A 1 167 ? 16.676 0.248 8.845 1.00 82.81 167 VAL A C 1
ATOM 1290 O O . VAL A 1 167 ? 16.549 0.155 7.627 1.00 82.81 167 VAL A O 1
ATOM 1293 N N . GLU A 1 168 ? 17.828 0.611 9.415 1.00 83.06 168 GLU A N 1
ATOM 1294 C CA . GLU A 1 168 ? 19.027 0.946 8.637 1.00 83.06 168 GLU A CA 1
ATOM 1295 C C . GLU A 1 168 ? 19.500 -0.251 7.798 1.00 83.06 168 GLU A C 1
ATOM 1297 O O . GLU A 1 168 ? 19.739 -0.115 6.597 1.00 83.06 168 GLU A O 1
ATOM 1302 N N . ASP A 1 169 ? 19.576 -1.442 8.401 1.00 86.62 169 ASP A N 1
ATOM 1303 C CA . ASP A 1 169 ? 19.991 -2.664 7.701 1.00 86.62 169 ASP A CA 1
ATOM 1304 C C . ASP A 1 169 ? 19.004 -3.059 6.599 1.00 86.62 169 ASP A C 1
ATOM 1306 O O . ASP A 1 169 ? 19.394 -3.650 5.592 1.00 86.62 169 ASP A O 1
ATOM 1310 N N . LEU A 1 170 ? 17.714 -2.785 6.797 1.00 88.62 170 LEU A N 1
ATOM 1311 C CA . LEU A 1 170 ? 16.672 -3.048 5.809 1.00 88.62 170 LEU A CA 1
ATOM 1312 C C . LEU A 1 170 ? 16.776 -2.091 4.621 1.00 88.62 170 LEU A C 1
ATOM 1314 O O . LEU A 1 170 ? 16.734 -2.551 3.483 1.00 88.62 170 LEU A O 1
ATOM 1318 N N . ILE A 1 171 ? 16.976 -0.795 4.876 1.00 86.81 171 ILE A N 1
ATOM 1319 C CA . ILE A 1 171 ? 17.183 0.217 3.831 1.00 86.81 171 ILE A CA 1
ATOM 1320 C C . ILE A 1 171 ? 18.444 -0.104 3.028 1.00 86.81 171 ILE A C 1
ATOM 1322 O O . ILE A 1 171 ? 18.402 -0.146 1.800 1.00 86.81 171 ILE A O 1
ATOM 1326 N N . ARG A 1 172 ? 19.556 -0.393 3.714 1.00 86.75 172 ARG A N 1
ATOM 1327 C CA . ARG A 1 172 ? 20.825 -0.759 3.075 1.00 86.75 172 ARG A CA 1
ATOM 1328 C C . ARG A 1 172 ? 20.666 -1.988 2.186 1.00 86.75 172 ARG A C 1
ATOM 1330 O O . ARG A 1 172 ? 21.100 -1.973 1.042 1.00 86.75 172 ARG A O 1
ATOM 1337 N N . HIS A 1 173 ? 19.989 -3.016 2.690 1.00 89.62 173 HIS A N 1
ATOM 1338 C CA . HIS A 1 173 ? 19.735 -4.233 1.930 1.00 89.62 173 HIS A CA 1
ATOM 1339 C C . HIS A 1 173 ? 18.851 -3.993 0.700 1.00 89.62 173 HIS A C 1
ATOM 1341 O O . HIS A 1 173 ? 19.158 -4.501 -0.372 1.00 89.62 173 HIS A O 1
ATOM 1347 N N . ALA A 1 174 ? 17.791 -3.191 0.827 1.00 88.25 174 ALA A N 1
ATOM 1348 C CA . ALA A 1 174 ? 16.943 -2.830 -0.306 1.00 88.25 174 ALA A CA 1
ATOM 1349 C C . ALA A 1 174 ? 17.739 -2.094 -1.399 1.00 88.25 174 ALA A C 1
ATOM 1351 O O . ALA A 1 174 ? 17.593 -2.391 -2.581 1.00 88.25 174 ALA A O 1
ATOM 1352 N N . ILE A 1 175 ? 18.630 -1.179 -1.007 1.00 85.12 175 ILE A N 1
ATOM 1353 C CA . ILE A 1 175 ? 19.511 -0.454 -1.933 1.00 85.12 175 ILE A CA 1
ATOM 1354 C C . ILE A 1 175 ? 20.507 -1.401 -2.616 1.00 85.12 175 ILE A C 1
ATOM 1356 O O . ILE A 1 175 ? 20.722 -1.291 -3.823 1.00 85.12 175 ILE A O 1
ATOM 1360 N N . GLU A 1 176 ? 21.093 -2.344 -1.874 1.00 85.94 176 GLU A N 1
ATOM 1361 C CA . GLU A 1 176 ? 21.969 -3.380 -2.437 1.00 85.94 176 GLU A CA 1
ATOM 1362 C C . GLU A 1 176 ? 21.232 -4.224 -3.490 1.00 85.94 176 GLU A C 1
ATOM 1364 O O . GLU A 1 176 ? 21.799 -4.503 -4.547 1.00 85.94 176 GLU A O 1
ATOM 1369 N N . GLU A 1 177 ? 19.962 -4.585 -3.256 1.00 85.62 177 GLU A N 1
ATOM 1370 C CA . GLU A 1 177 ? 19.143 -5.299 -4.248 1.00 85.62 177 GLU A CA 1
ATOM 1371 C C . GLU A 1 177 ? 18.971 -4.496 -5.546 1.00 85.62 177 GLU A C 1
ATOM 1373 O O . GLU A 1 177 ?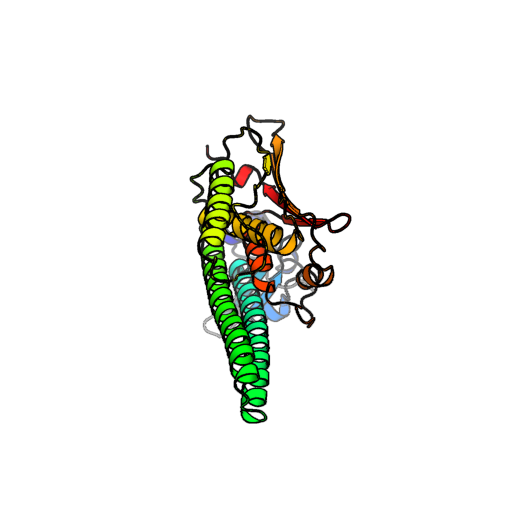 19.168 -5.057 -6.627 1.00 85.62 177 GLU A O 1
ATOM 1378 N N . VAL A 1 178 ? 18.671 -3.191 -5.461 1.00 81.25 178 VAL A N 1
ATOM 1379 C CA . VAL A 1 178 ? 18.562 -2.324 -6.653 1.00 81.25 178 VAL A CA 1
ATOM 1380 C C . VAL A 1 178 ? 19.892 -2.270 -7.403 1.00 81.25 178 VAL A C 1
ATOM 1382 O O . VAL A 1 178 ? 19.939 -2.506 -8.610 1.00 81.25 178 VAL A O 1
ATOM 1385 N N . GLN A 1 179 ? 20.995 -2.024 -6.692 1.00 77.38 179 GLN A N 1
ATOM 1386 C CA . GLN A 1 179 ? 22.325 -1.926 -7.300 1.00 77.38 179 GLN A CA 1
ATOM 1387 C C . GLN A 1 179 ? 22.742 -3.229 -7.993 1.00 77.38 179 GLN A C 1
ATOM 1389 O O . GLN A 1 179 ? 23.340 -3.194 -9.068 1.00 77.38 179 GLN A O 1
ATOM 1394 N N . HIS A 1 180 ? 22.412 -4.384 -7.413 1.00 76.69 180 HIS A N 1
ATOM 1395 C CA . HIS A 1 180 ? 22.695 -5.680 -8.023 1.00 76.69 180 HIS A CA 1
ATOM 1396 C C . HIS A 1 180 ? 21.823 -5.972 -9.247 1.00 76.69 180 HIS A C 1
ATOM 1398 O O . HIS A 1 180 ? 22.325 -6.568 -10.201 1.00 76.69 180 HIS A O 1
ATOM 1404 N N . ALA A 1 181 ? 20.554 -5.560 -9.244 1.00 70.94 181 ALA A N 1
ATOM 1405 C CA . ALA A 1 181 ? 19.656 -5.753 -10.380 1.00 70.94 181 ALA A CA 1
ATOM 1406 C C . ALA A 1 181 ? 20.136 -4.988 -11.626 1.00 70.94 181 ALA A C 1
ATOM 1408 O O . ALA A 1 181 ? 20.156 -5.557 -12.718 1.00 70.94 181 ALA A O 1
ATOM 1409 N N . GLN A 1 182 ? 20.620 -3.752 -11.456 1.00 60.88 182 GLN A N 1
ATOM 1410 C CA . GLN A 1 182 ? 21.129 -2.938 -12.567 1.00 60.88 182 GLN A CA 1
ATOM 1411 C C . GLN A 1 182 ? 22.354 -3.550 -13.257 1.00 60.88 182 GLN A C 1
ATOM 1413 O O . GLN A 1 182 ? 22.465 -3.495 -14.475 1.00 60.88 182 GLN A O 1
ATOM 1418 N N . VAL A 1 183 ? 23.245 -4.195 -12.499 1.00 55.66 183 VAL A N 1
ATOM 1419 C CA . VAL A 1 183 ? 24.465 -4.825 -13.041 1.00 55.66 183 VAL A CA 1
ATOM 1420 C C . VAL A 1 183 ? 24.153 -6.064 -13.899 1.00 55.66 183 VAL A C 1
ATOM 1422 O O . VAL A 1 183 ? 24.977 -6.499 -14.700 1.00 55.66 183 VAL A O 1
ATOM 1425 N N . VAL A 1 184 ? 22.978 -6.679 -13.736 1.00 54.44 184 VAL A N 1
ATOM 1426 C CA . VAL A 1 184 ? 22.605 -7.908 -14.459 1.00 54.44 184 VAL A CA 1
ATOM 1427 C C . VAL A 1 184 ? 21.849 -7.609 -15.762 1.00 54.44 184 VAL A C 1
ATOM 1429 O O . VAL A 1 184 ? 21.884 -8.440 -16.674 1.00 54.44 184 VAL A O 1
ATOM 1432 N N . ASP A 1 185 ? 21.222 -6.435 -15.886 1.00 49.09 185 ASP A N 1
ATOM 1433 C CA . ASP A 1 185 ? 20.416 -6.039 -17.055 1.00 49.09 185 ASP A CA 1
ATOM 1434 C C . ASP A 1 185 ? 21.208 -5.288 -18.152 1.00 49.09 185 ASP A C 1
ATOM 1436 O O . ASP A 1 185 ? 20.631 -4.715 -19.077 1.00 49.09 185 ASP A O 1
ATOM 1440 N N . ASP A 1 186 ? 22.546 -5.384 -18.118 1.00 41.88 186 ASP A N 1
ATOM 1441 C CA . ASP A 1 186 ? 23.537 -4.880 -19.100 1.00 41.88 186 ASP A CA 1
ATOM 1442 C C . ASP A 1 186 ? 23.360 -5.416 -20.551 1.00 41.88 186 ASP A C 1
ATOM 1444 O O . ASP A 1 186 ? 24.273 -5.387 -21.379 1.00 41.88 186 ASP A O 1
ATOM 1448 N N . ARG A 1 187 ? 22.179 -5.933 -20.911 1.00 41.56 187 ARG A N 1
ATOM 1449 C CA . ARG A 1 187 ? 21.792 -6.252 -22.294 1.00 41.56 187 ARG A CA 1
ATOM 1450 C C . ARG A 1 187 ? 21.141 -5.087 -23.035 1.00 41.56 187 ARG A C 1
ATOM 1452 O O . ARG A 1 187 ? 20.990 -5.190 -24.252 1.00 41.56 187 ARG A O 1
ATOM 1459 N N . HIS A 1 188 ? 20.812 -3.990 -22.357 1.00 39.03 188 HIS A N 1
ATOM 1460 C CA . HIS A 1 188 ? 20.455 -2.735 -23.014 1.00 39.03 188 HIS A CA 1
ATOM 1461 C C . HIS A 1 188 ? 21.688 -1.827 -23.110 1.00 39.03 188 HIS A C 1
ATOM 1463 O O . HIS A 1 188 ? 22.000 -1.075 -22.194 1.00 39.03 188 HIS A O 1
ATOM 1469 N N . GLU A 1 189 ? 22.383 -1.877 -24.253 1.00 34.16 189 GLU A N 1
ATOM 1470 C CA . GLU A 1 189 ? 23.368 -0.863 -24.656 1.00 34.16 189 GLU A CA 1
ATOM 1471 C C . GLU A 1 189 ? 22.661 0.491 -24.888 1.00 34.16 189 GLU A C 1
ATOM 1473 O O . GLU A 1 189 ? 22.464 0.937 -26.019 1.00 34.16 189 GLU A O 1
ATOM 1478 N N . CYS A 1 190 ? 22.256 1.172 -23.819 1.00 31.59 190 CYS A N 1
ATOM 1479 C CA . CYS A 1 190 ? 22.012 2.606 -23.857 1.00 31.59 190 CYS A CA 1
ATOM 1480 C C . CYS A 1 190 ? 23.275 3.305 -23.354 1.00 31.59 190 CYS A C 1
ATOM 1482 O O . CYS A 1 190 ? 23.785 3.023 -22.279 1.00 31.59 190 CYS A O 1
ATOM 1484 N N . ALA A 1 191 ? 23.814 4.181 -24.198 1.00 33.47 191 ALA A N 1
ATOM 1485 C CA . ALA A 1 191 ? 25.090 4.853 -24.019 1.00 33.47 191 ALA A CA 1
ATOM 1486 C C . ALA A 1 191 ? 25.199 5.596 -22.673 1.00 33.47 191 ALA A C 1
ATOM 1488 O O . ALA A 1 191 ? 24.699 6.708 -22.518 1.00 33.47 191 ALA A O 1
ATOM 1489 N N . GLY A 1 192 ? 25.922 4.984 -21.744 1.00 34.94 192 GLY A N 1
ATOM 1490 C CA . GLY A 1 192 ? 26.364 5.541 -20.474 1.00 34.94 192 GLY A CA 1
ATOM 1491 C C . GLY A 1 192 ? 26.767 4.378 -19.580 1.00 34.94 192 GLY A C 1
ATOM 1492 O O . GLY A 1 192 ? 25.979 3.459 -19.413 1.00 34.94 192 GLY A O 1
ATOM 1493 N N . ASP A 1 193 ? 27.992 4.371 -19.055 1.00 36.50 193 ASP A N 1
ATOM 1494 C CA . ASP A 1 193 ? 28.394 3.431 -18.005 1.00 36.50 193 ASP A CA 1
ATOM 1495 C C . ASP A 1 193 ? 27.425 3.589 -16.816 1.00 36.50 193 ASP A C 1
ATOM 1497 O O . ASP A 1 193 ? 27.637 4.447 -15.959 1.00 36.50 193 ASP A O 1
ATOM 1501 N N . VAL A 1 194 ? 26.363 2.779 -16.732 1.00 42.03 194 VAL A N 1
ATOM 1502 C CA . VAL A 1 194 ? 25.490 2.690 -15.545 1.00 42.03 194 VAL A CA 1
ATOM 1503 C C . VAL A 1 194 ? 26.182 1.807 -14.499 1.00 42.03 194 VAL A C 1
ATOM 1505 O O . VAL A 1 194 ? 25.634 0.860 -13.946 1.00 42.03 194 VAL A O 1
ATOM 1508 N N . SER A 1 195 ? 27.457 2.097 -14.239 1.00 45.19 195 SER A N 1
ATOM 1509 C CA . SER A 1 195 ? 28.208 1.488 -13.152 1.00 45.19 195 SER A CA 1
ATOM 1510 C C . SER A 1 195 ? 27.766 2.157 -11.853 1.00 45.19 195 SER A C 1
ATOM 1512 O O . SER A 1 195 ? 28.230 3.248 -11.536 1.00 45.19 195 SER A O 1
ATOM 1514 N N . SER A 1 196 ? 26.886 1.475 -11.114 1.00 56.91 196 SER A N 1
ATOM 1515 C CA . SER A 1 196 ? 26.453 1.768 -9.738 1.00 56.91 196 SER A CA 1
ATOM 1516 C C . SER A 1 196 ? 26.008 3.213 -9.500 1.00 56.91 196 SER A C 1
ATOM 1518 O O . SER A 1 196 ? 26.817 4.061 -9.125 1.00 56.91 196 SER A O 1
ATOM 1520 N N . VAL A 1 197 ? 24.713 3.488 -9.647 1.00 60.91 197 VAL A N 1
ATOM 1521 C CA . VAL A 1 197 ? 24.137 4.756 -9.186 1.00 60.91 197 VAL A CA 1
ATOM 1522 C C . VAL A 1 197 ? 24.362 4.873 -7.665 1.00 60.91 197 VAL A C 1
ATOM 1524 O O . VAL A 1 197 ? 23.857 4.035 -6.907 1.00 60.91 197 VAL A O 1
ATOM 1527 N N . PRO A 1 198 ? 25.172 5.838 -7.183 1.00 65.31 198 PRO A N 1
ATOM 1528 C CA . PRO A 1 198 ? 25.478 5.946 -5.764 1.00 65.31 198 PRO A CA 1
ATOM 1529 C C . PRO A 1 198 ? 24.253 6.483 -5.022 1.00 65.31 198 PRO A C 1
ATOM 1531 O O . PRO A 1 198 ? 23.809 7.600 -5.273 1.00 65.31 198 PRO A O 1
ATOM 1534 N N . VAL A 1 199 ? 23.730 5.696 -4.083 1.00 68.12 199 VAL A N 1
ATOM 1535 C CA . VAL A 1 199 ? 22.631 6.125 -3.211 1.00 68.12 199 VAL A CA 1
ATOM 1536 C C . VAL A 1 199 ? 23.219 6.731 -1.943 1.00 68.12 199 VAL A C 1
ATOM 1538 O O . VAL A 1 199 ? 23.988 6.080 -1.230 1.00 68.12 199 VAL A O 1
ATOM 1541 N N . VAL A 1 200 ? 22.876 7.986 -1.657 1.00 71.94 200 VAL A N 1
ATOM 1542 C CA . VAL A 1 200 ? 23.289 8.654 -0.414 1.00 71.94 200 VAL A CA 1
ATOM 1543 C C . VAL A 1 200 ? 22.309 8.270 0.687 1.00 71.94 200 VAL A C 1
ATOM 1545 O O . VAL A 1 200 ? 21.120 8.527 0.535 1.00 71.94 200 VAL A O 1
ATOM 1548 N N . ILE A 1 201 ? 22.812 7.675 1.772 1.00 72.75 201 ILE A N 1
ATOM 1549 C CA . ILE A 1 201 ? 22.021 7.285 2.946 1.00 72.75 201 ILE A CA 1
ATOM 1550 C C . ILE A 1 201 ? 22.385 8.204 4.111 1.00 72.75 201 ILE A C 1
ATOM 1552 O O . ILE A 1 201 ? 23.551 8.256 4.510 1.00 72.75 201 ILE A O 1
ATOM 1556 N N . ASP A 1 202 ? 21.393 8.895 4.662 1.00 76.88 202 ASP A N 1
ATOM 1557 C CA . ASP A 1 202 ? 21.526 9.672 5.897 1.00 76.88 202 ASP A CA 1
ATOM 1558 C C . ASP A 1 202 ? 20.578 9.100 6.953 1.00 76.88 202 ASP A C 1
ATOM 1560 O O . ASP A 1 202 ? 19.375 9.330 6.885 1.00 76.88 202 ASP A O 1
ATOM 1564 N N . THR A 1 203 ? 21.093 8.285 7.879 1.00 69.19 203 THR A N 1
ATOM 1565 C CA . THR A 1 203 ? 20.295 7.612 8.916 1.00 69.19 203 THR A CA 1
ATOM 1566 C C . THR A 1 203 ? 20.813 7.940 10.314 1.00 69.19 203 THR A C 1
ATOM 1568 O O . THR A 1 203 ? 22.004 7.751 10.580 1.00 69.19 203 THR A O 1
ATOM 1571 N N . PRO A 1 204 ? 19.948 8.378 11.247 1.00 70.50 204 PRO A N 1
ATOM 1572 C CA . PRO A 1 204 ? 20.351 8.562 12.631 1.00 70.50 204 PRO A CA 1
ATOM 1573 C C . PRO A 1 204 ? 20.636 7.194 13.278 1.00 70.50 204 PRO A C 1
ATOM 1575 O O . PRO A 1 204 ? 19.968 6.212 12.945 1.00 70.50 204 PRO A O 1
ATOM 1578 N N . PRO A 1 205 ? 21.602 7.105 14.213 1.00 63.59 205 PRO A N 1
ATOM 1579 C CA . PRO A 1 205 ? 21.968 5.856 14.873 1.00 63.59 205 PRO A CA 1
ATOM 1580 C C . PRO A 1 205 ? 20.912 5.494 15.922 1.00 63.59 205 PRO A C 1
ATOM 1582 O O . PRO A 1 205 ? 21.093 5.748 17.112 1.00 63.59 205 PRO A O 1
ATOM 1585 N N . VAL A 1 206 ? 19.785 4.941 15.478 1.00 69.31 206 VAL A N 1
ATOM 1586 C CA . VAL A 1 206 ? 18.698 4.522 16.363 1.00 69.31 206 VAL A CA 1
ATOM 1587 C C . VAL A 1 206 ? 18.375 3.049 16.142 1.00 69.31 206 VAL A C 1
ATOM 1589 O O . VAL A 1 206 ? 18.097 2.611 15.028 1.00 69.31 206 VAL A O 1
ATOM 1592 N N . GLU A 1 207 ? 18.412 2.279 17.229 1.00 72.38 207 GLU A N 1
ATOM 1593 C CA . GLU A 1 207 ? 18.075 0.854 17.250 1.00 72.38 207 GLU A CA 1
ATOM 1594 C C . GLU A 1 207 ? 16.563 0.697 17.125 1.00 72.38 207 GLU A C 1
ATOM 1596 O O . GLU A 1 207 ? 15.801 0.876 18.073 1.00 72.38 207 GLU A O 1
ATOM 1601 N N . THR A 1 208 ? 16.101 0.435 15.912 1.00 75.81 208 THR A N 1
ATOM 1602 C CA . THR A 1 208 ? 14.679 0.380 15.603 1.00 75.81 208 THR A CA 1
ATOM 1603 C C . THR A 1 208 ? 14.442 -0.683 14.546 1.00 75.81 208 THR A C 1
ATOM 1605 O O . THR A 1 208 ? 15.170 -0.733 13.559 1.00 75.81 208 THR A O 1
ATOM 1608 N N . ARG A 1 209 ? 13.477 -1.582 14.769 1.00 81.19 209 ARG A N 1
ATOM 1609 C CA . ARG A 1 209 ? 13.300 -2.813 13.990 1.00 81.19 209 ARG A CA 1
ATOM 1610 C C . ARG A 1 209 ? 12.013 -2.807 13.184 1.00 81.19 209 ARG A C 1
ATOM 1612 O O . ARG A 1 209 ? 10.957 -2.607 13.753 1.00 81.19 209 ARG A O 1
ATOM 1619 N N . ALA A 1 210 ? 12.061 -3.137 11.899 1.00 84.12 210 ALA A N 1
ATOM 1620 C CA . ALA A 1 210 ? 10.857 -3.307 11.079 1.00 84.12 210 ALA A CA 1
ATOM 1621 C C . ALA A 1 210 ? 10.718 -4.742 10.567 1.00 84.12 210 ALA A C 1
ATOM 1623 O O . ALA A 1 210 ? 11.661 -5.536 10.614 1.00 84.12 210 ALA A O 1
ATOM 1624 N N . ASN A 1 211 ? 9.541 -5.076 10.032 1.00 87.31 211 ASN A N 1
ATOM 1625 C CA . ASN A 1 211 ? 9.401 -6.279 9.220 1.00 87.31 211 ASN A CA 1
ATOM 1626 C C . ASN A 1 211 ? 10.005 -6.033 7.829 1.00 87.31 211 ASN A C 1
ATOM 1628 O O . ASN A 1 211 ? 9.483 -5.239 7.042 1.00 87.31 211 ASN A O 1
ATOM 1632 N N . GLY A 1 212 ? 11.084 -6.755 7.526 1.00 87.31 212 GLY A N 1
ATOM 1633 C CA . GLY A 1 212 ? 11.756 -6.683 6.236 1.00 87.31 212 GLY A CA 1
ATOM 1634 C C . GLY A 1 212 ? 10.926 -7.174 5.052 1.00 87.31 212 GLY A C 1
ATOM 1635 O O . GLY A 1 212 ? 11.091 -6.634 3.968 1.00 87.31 212 GLY A O 1
ATOM 1636 N N . GLU A 1 213 ? 9.983 -8.101 5.246 1.00 90.06 213 GLU A N 1
ATOM 1637 C CA . GLU A 1 213 ? 9.052 -8.550 4.194 1.00 90.06 213 GLU A CA 1
ATOM 1638 C C . GLU A 1 213 ? 8.149 -7.419 3.684 1.00 90.06 213 GLU A C 1
ATOM 1640 O O . GLU A 1 213 ? 7.576 -7.536 2.607 1.00 90.06 213 GLU A O 1
ATOM 1645 N N . ILE A 1 214 ? 8.006 -6.337 4.459 1.00 90.94 214 ILE A N 1
ATOM 1646 C CA . ILE A 1 214 ? 7.214 -5.165 4.082 1.00 90.94 214 ILE A CA 1
ATOM 1647 C C . ILE A 1 214 ? 8.127 -3.999 3.703 1.00 90.94 214 ILE A C 1
ATOM 1649 O O . ILE A 1 214 ? 7.954 -3.411 2.641 1.00 90.94 214 ILE A O 1
ATOM 1653 N N . LEU A 1 215 ? 9.109 -3.665 4.549 1.00 90.88 215 LEU A N 1
ATOM 1654 C CA . LEU A 1 215 ? 9.915 -2.460 4.346 1.00 90.88 215 LEU A CA 1
ATOM 1655 C C . LEU A 1 215 ? 10.897 -2.587 3.171 1.00 90.88 215 LEU A C 1
ATOM 1657 O O . LEU A 1 215 ? 11.093 -1.606 2.462 1.00 90.88 215 LEU A O 1
ATOM 1661 N N . ILE A 1 216 ? 11.489 -3.765 2.925 1.00 92.44 216 ILE A N 1
ATOM 1662 C CA . ILE A 1 216 ? 12.441 -3.935 1.810 1.00 92.44 216 ILE A CA 1
ATOM 1663 C C . ILE A 1 216 ? 11.761 -3.677 0.460 1.00 92.44 216 ILE A C 1
ATOM 1665 O O . ILE A 1 216 ? 12.267 -2.824 -0.267 1.00 92.44 216 ILE A O 1
ATOM 1669 N N . PRO A 1 217 ? 10.618 -4.315 0.126 1.00 92.44 217 PRO A N 1
ATOM 1670 C CA . PRO A 1 217 ? 9.919 -4.038 -1.128 1.00 92.44 217 PRO A CA 1
ATOM 1671 C C . PRO A 1 217 ? 9.569 -2.559 -1.316 1.00 92.44 217 PRO A C 1
ATOM 1673 O O . PRO A 1 217 ? 9.772 -2.022 -2.398 1.00 92.44 217 PRO A O 1
ATOM 1676 N N . VAL A 1 218 ? 9.096 -1.889 -0.257 1.00 92.00 218 VAL A N 1
ATOM 1677 C CA . VAL A 1 218 ? 8.732 -0.461 -0.298 1.00 92.00 218 VAL A CA 1
ATOM 1678 C C . VAL A 1 218 ? 9.938 0.404 -0.658 1.00 92.00 218 VAL A C 1
ATOM 1680 O O . VAL A 1 218 ? 9.866 1.207 -1.582 1.00 92.00 218 VAL A O 1
ATOM 1683 N N . ILE A 1 219 ? 11.057 0.236 0.053 1.00 91.56 219 ILE A N 1
ATOM 1684 C CA . ILE A 1 219 ? 12.264 1.036 -0.192 1.00 91.56 219 ILE A CA 1
ATOM 1685 C C . ILE A 1 219 ? 12.870 0.704 -1.552 1.00 91.56 219 ILE A C 1
ATOM 1687 O O . ILE A 1 219 ? 13.309 1.607 -2.260 1.00 91.56 219 ILE A O 1
ATOM 1691 N N . ARG A 1 220 ? 12.877 -0.576 -1.935 1.00 90.81 220 ARG A N 1
ATOM 1692 C CA . ARG A 1 220 ? 13.410 -1.008 -3.225 1.00 90.81 220 ARG A CA 1
ATOM 1693 C C . ARG A 1 220 ? 12.645 -0.374 -4.378 1.00 90.81 220 ARG A C 1
ATOM 1695 O O . ARG A 1 220 ? 13.280 0.121 -5.300 1.00 90.81 220 ARG A O 1
ATOM 1702 N N . GLU A 1 221 ? 11.318 -0.356 -4.303 1.00 87.69 221 GLU A N 1
ATOM 1703 C CA . GLU A 1 221 ? 10.481 0.264 -5.328 1.00 87.69 221 GLU A CA 1
ATOM 1704 C C . GLU A 1 221 ? 10.764 1.764 -5.439 1.00 87.69 221 GLU A C 1
ATOM 1706 O O . GLU A 1 221 ? 11.067 2.243 -6.525 1.00 87.69 221 GLU A O 1
ATOM 1711 N N . LEU A 1 222 ? 10.772 2.490 -4.314 1.00 88.19 222 LEU A N 1
ATOM 1712 C CA . LEU A 1 222 ? 11.047 3.931 -4.303 1.00 88.19 222 LEU A CA 1
ATOM 1713 C C . LEU A 1 222 ? 12.429 4.273 -4.868 1.00 88.19 222 LEU A C 1
ATOM 1715 O O . LEU A 1 222 ? 12.578 5.237 -5.615 1.00 88.19 222 LEU A O 1
ATOM 1719 N N . VAL A 1 223 ? 13.452 3.491 -4.516 1.00 85.69 223 VAL A N 1
ATOM 1720 C CA . VAL A 1 223 ? 14.813 3.699 -5.025 1.00 85.69 223 VAL A CA 1
ATOM 1721 C C . VAL A 1 223 ? 14.910 3.318 -6.504 1.00 85.69 223 VAL A C 1
ATOM 1723 O O . VAL A 1 223 ? 15.588 4.020 -7.247 1.00 85.69 223 VAL A O 1
ATOM 1726 N N . SER A 1 224 ? 14.232 2.255 -6.951 1.00 83.06 224 SER A N 1
ATOM 1727 C CA . SER A 1 224 ? 14.177 1.882 -8.372 1.00 83.06 224 SER A CA 1
ATOM 1728 C C . SER A 1 224 ? 13.544 2.995 -9.204 1.00 83.06 224 SER A C 1
ATOM 1730 O O . SER A 1 224 ? 14.146 3.435 -10.181 1.00 83.06 224 SER A O 1
ATOM 1732 N N . ASP A 1 225 ? 12.402 3.525 -8.759 1.00 79.88 225 ASP A N 1
ATOM 1733 C CA . ASP A 1 225 ? 11.712 4.644 -9.411 1.00 79.88 225 ASP A CA 1
ATOM 1734 C C . ASP A 1 225 ? 12.622 5.885 -9.479 1.00 79.88 225 ASP A C 1
ATOM 1736 O O . ASP A 1 225 ? 12.797 6.490 -10.540 1.00 79.88 225 ASP A O 1
ATOM 1740 N N . ALA A 1 226 ? 13.290 6.223 -8.372 1.00 79.75 226 ALA A N 1
ATOM 1741 C CA . ALA A 1 226 ? 14.221 7.349 -8.305 1.00 79.75 226 ALA A CA 1
ATOM 1742 C C . ALA A 1 226 ? 15.422 7.193 -9.261 1.00 79.75 226 ALA A C 1
ATOM 1744 O O . ALA A 1 226 ? 15.897 8.168 -9.850 1.00 79.75 226 ALA A O 1
ATOM 1745 N N . VAL A 1 227 ? 15.922 5.968 -9.442 1.00 79.31 227 VAL A N 1
ATOM 1746 C CA . VAL A 1 227 ? 17.025 5.667 -10.365 1.00 79.31 227 VAL A CA 1
ATOM 1747 C C . VAL A 1 227 ? 16.570 5.718 -11.824 1.00 79.31 227 VAL A C 1
ATOM 1749 O O . VAL A 1 227 ? 17.268 6.296 -12.659 1.00 79.31 227 VAL A O 1
ATOM 1752 N N . GLU A 1 228 ? 15.411 5.142 -12.141 1.00 76.75 228 GLU A N 1
ATOM 1753 C CA . GLU A 1 228 ? 14.859 5.122 -13.498 1.00 76.75 228 GLU A CA 1
ATOM 1754 C C . GLU A 1 228 ? 14.424 6.514 -13.979 1.00 76.75 228 GLU A C 1
ATOM 1756 O O . GLU A 1 228 ? 14.458 6.798 -15.182 1.00 76.75 228 GLU A O 1
ATOM 1761 N N . HIS A 1 229 ? 14.002 7.395 -13.065 1.00 73.69 229 HIS A N 1
ATOM 1762 C CA . HIS A 1 229 ? 13.432 8.703 -13.412 1.00 73.69 229 HIS A CA 1
ATOM 1763 C C . HIS A 1 229 ? 14.309 9.898 -13.070 1.00 73.69 229 HIS A C 1
ATOM 1765 O O . HIS A 1 229 ? 14.061 10.972 -13.619 1.00 73.69 229 HIS A O 1
ATOM 1771 N N . GLY A 1 230 ? 15.391 9.710 -12.308 1.00 65.69 230 GLY A N 1
ATOM 1772 C CA . GLY A 1 230 ? 16.309 10.765 -11.861 1.00 65.69 230 GLY A CA 1
ATOM 1773 C C . GLY A 1 230 ? 17.071 11.524 -12.961 1.00 65.69 230 GLY A C 1
ATOM 1774 O O . GLY A 1 230 ? 17.882 12.402 -12.657 1.00 65.69 230 GLY A O 1
ATOM 1775 N N . GLY A 1 231 ? 16.814 11.231 -14.239 1.00 68.69 231 GLY A N 1
ATOM 1776 C CA . GLY A 1 231 ? 17.332 11.961 -15.395 1.00 68.69 231 GLY A CA 1
ATOM 1777 C C . GLY A 1 231 ? 18.615 11.359 -15.973 1.00 68.69 231 GLY A C 1
ATOM 1778 O O . GLY A 1 231 ? 18.881 10.172 -15.839 1.00 68.69 231 GLY A O 1
ATOM 1779 N N . SER A 1 232 ? 19.421 12.170 -16.669 1.00 65.81 232 SER A N 1
ATOM 1780 C CA . SER A 1 232 ? 20.628 11.683 -17.370 1.00 65.81 232 SER A CA 1
ATOM 1781 C C . SER A 1 232 ? 21.821 11.376 -16.453 1.00 65.81 232 SER A C 1
ATOM 1783 O O . SER A 1 232 ? 22.791 10.776 -16.908 1.00 65.81 232 SER A O 1
ATOM 1785 N N . ALA A 1 233 ? 21.773 11.814 -15.194 1.00 67.81 233 ALA A N 1
ATOM 1786 C CA . ALA A 1 233 ? 22.768 11.527 -14.163 1.00 67.81 233 ALA A CA 1
ATOM 1787 C C . ALA A 1 233 ? 22.034 11.376 -12.819 1.00 67.81 233 ALA A C 1
ATOM 1789 O O . ALA A 1 233 ? 22.012 12.326 -12.035 1.00 67.81 233 ALA A O 1
ATOM 1790 N N . PRO A 1 234 ? 21.352 10.239 -12.595 1.00 67.94 234 PRO A N 1
ATOM 1791 C CA . PRO A 1 234 ? 20.551 10.048 -11.395 1.00 67.94 234 PRO A CA 1
ATOM 1792 C C . PRO A 1 234 ? 21.456 10.023 -10.154 1.00 67.94 234 PRO A C 1
ATOM 1794 O O . PRO A 1 234 ? 22.431 9.277 -10.099 1.00 67.94 234 PRO A O 1
ATOM 1797 N N . GLU A 1 235 ? 21.121 10.836 -9.152 1.00 70.69 235 GLU A N 1
ATOM 1798 C CA . GLU A 1 235 ? 21.722 10.819 -7.809 1.00 70.69 235 GLU A CA 1
ATOM 1799 C C . GLU A 1 235 ? 20.605 10.680 -6.759 1.00 70.69 235 GLU A C 1
ATOM 1801 O O . GLU A 1 235 ? 20.320 11.638 -6.033 1.00 70.69 235 GLU A O 1
ATOM 1806 N N . PRO A 1 236 ? 19.923 9.520 -6.694 1.00 76.69 236 PRO A N 1
ATOM 1807 C CA . PRO A 1 236 ? 18.859 9.289 -5.730 1.00 76.69 236 PRO A CA 1
ATOM 1808 C C . PRO A 1 236 ? 19.399 9.430 -4.304 1.00 76.69 236 PRO A C 1
ATOM 1810 O O . PRO A 1 236 ? 20.466 8.909 -3.949 1.00 76.69 236 PRO A O 1
ATOM 1813 N N . ARG A 1 237 ? 18.652 10.143 -3.465 1.00 78.88 237 ARG A N 1
ATOM 1814 C CA . ARG A 1 237 ? 19.007 10.374 -2.063 1.00 78.88 237 ARG A CA 1
ATOM 1815 C C . ARG A 1 237 ? 17.963 9.751 -1.165 1.00 78.88 237 ARG A C 1
ATOM 1817 O O . ARG A 1 237 ? 16.787 10.060 -1.296 1.00 78.88 237 ARG A O 1
ATOM 1824 N N . VAL A 1 238 ? 18.415 8.913 -0.240 1.00 79.56 238 VAL A N 1
ATOM 1825 C CA . VAL A 1 238 ? 17.583 8.340 0.813 1.00 79.56 238 VAL A CA 1
ATOM 1826 C C . VAL A 1 238 ? 17.974 9.003 2.130 1.00 79.56 238 VAL A C 1
ATOM 1828 O O . VAL A 1 238 ? 19.050 8.747 2.669 1.00 79.56 238 VAL A O 1
ATOM 1831 N N . SER A 1 239 ? 17.119 9.873 2.659 1.00 80.44 239 SER A N 1
ATOM 1832 C CA . SER A 1 239 ? 17.328 10.492 3.972 1.00 80.44 239 SER A CA 1
ATOM 1833 C C . SER A 1 239 ? 16.301 10.001 4.971 1.00 80.44 239 SER A C 1
ATOM 1835 O O . SER A 1 239 ? 15.108 9.973 4.694 1.00 80.44 239 SER A O 1
ATOM 1837 N N . VAL A 1 240 ? 16.759 9.647 6.161 1.00 79.38 240 VAL A N 1
ATOM 1838 C CA . VAL A 1 240 ? 15.922 9.186 7.258 1.00 79.38 240 VAL A CA 1
ATOM 1839 C C . VAL A 1 240 ? 15.971 10.212 8.376 1.00 79.38 240 VAL A C 1
ATOM 1841 O O . VAL A 1 240 ? 17.032 10.583 8.869 1.00 79.38 240 VAL A O 1
ATOM 1844 N N . ARG A 1 241 ? 14.799 10.674 8.796 1.00 81.88 241 ARG A N 1
ATOM 1845 C CA . ARG A 1 241 ? 14.618 11.560 9.944 1.00 81.88 241 ARG A CA 1
ATOM 1846 C C . ARG A 1 241 ? 13.814 10.835 11.009 1.00 81.88 241 ARG A C 1
ATOM 1848 O O . ARG A 1 241 ? 12.905 10.071 10.702 1.00 81.88 241 ARG A O 1
ATOM 1855 N N . VAL A 1 242 ? 14.113 11.122 12.268 1.00 79.56 242 VAL A N 1
ATOM 1856 C CA . VAL A 1 242 ? 13.385 10.572 13.414 1.00 79.56 242 VAL A CA 1
ATOM 1857 C C . VAL A 1 242 ? 12.951 11.687 14.343 1.00 79.56 242 VAL A C 1
ATOM 1859 O O . VAL A 1 242 ? 13.651 12.689 14.501 1.00 79.56 242 VAL A O 1
ATOM 1862 N N . LYS A 1 243 ? 11.799 11.502 14.978 1.00 79.69 243 LYS A N 1
ATOM 1863 C CA . LYS A 1 243 ? 11.353 12.300 16.114 1.00 79.69 243 LYS A CA 1
ATOM 1864 C C . LYS A 1 243 ? 11.508 11.459 17.368 1.00 79.69 243 LYS A C 1
ATOM 1866 O O . LYS A 1 243 ? 10.729 10.537 17.598 1.00 79.69 243 LYS A O 1
ATOM 1871 N N . GLU A 1 244 ? 12.526 11.784 18.153 1.00 76.75 244 GLU A N 1
ATOM 1872 C CA . GLU A 1 244 ? 12.771 11.159 19.452 1.00 76.75 244 GLU A CA 1
ATOM 1873 C C . GLU A 1 244 ? 11.584 11.383 20.397 1.00 76.75 244 GLU A C 1
ATOM 1875 O O . GLU A 1 244 ? 10.947 12.442 20.378 1.00 76.75 244 GLU A O 1
ATOM 1880 N N . SER A 1 245 ? 11.295 10.376 21.215 1.00 74.31 245 SER A N 1
ATOM 1881 C CA . SER A 1 245 ? 10.245 10.438 22.222 1.00 74.31 245 SER A CA 1
ATOM 1882 C C . SER A 1 245 ? 10.651 11.368 23.358 1.00 74.31 245 SER A C 1
ATOM 1884 O O . SER A 1 245 ? 11.783 11.333 23.839 1.00 74.31 245 SER A O 1
ATOM 1886 N N . SER A 1 246 ? 9.722 12.207 23.819 1.00 70.62 246 SER A N 1
ATOM 1887 C CA . SER A 1 246 ? 9.988 13.120 24.938 1.00 70.62 246 SER A CA 1
ATOM 1888 C C . SER A 1 246 ? 10.064 12.411 26.291 1.00 70.62 246 SER A C 1
ATOM 1890 O O . SER A 1 246 ? 10.695 12.925 27.216 1.00 70.62 246 SER A O 1
ATOM 1892 N N . ASP A 1 247 ? 9.412 11.251 26.407 1.00 66.62 247 ASP A N 1
ATOM 1893 C CA . ASP A 1 247 ? 9.108 10.611 27.690 1.00 66.62 247 ASP A CA 1
ATOM 1894 C C . ASP A 1 247 ? 9.869 9.285 27.901 1.00 66.62 247 ASP A C 1
ATOM 1896 O O . ASP A 1 247 ? 9.870 8.746 29.009 1.00 66.62 247 ASP A O 1
ATOM 1900 N N . THR A 1 248 ? 10.535 8.759 26.864 1.00 61.97 248 THR A N 1
ATOM 1901 C CA . THR A 1 248 ? 11.314 7.505 26.890 1.00 61.97 248 THR A CA 1
ATOM 1902 C C . THR A 1 248 ? 12.545 7.588 25.980 1.00 61.97 248 THR A C 1
ATOM 1904 O O . THR A 1 248 ? 12.598 8.426 25.086 1.00 61.97 248 THR A O 1
ATOM 1907 N N . GLU A 1 249 ? 13.538 6.709 26.177 1.00 62.62 249 GLU A N 1
ATOM 1908 C CA . GLU A 1 249 ? 14.578 6.454 25.165 1.00 62.62 249 GLU A CA 1
ATOM 1909 C C . GLU A 1 249 ? 13.942 5.652 24.015 1.00 62.62 249 GLU A C 1
ATOM 1911 O O . GLU A 1 249 ? 13.989 4.425 23.989 1.00 62.62 249 GLU A O 1
ATOM 1916 N N . GLY A 1 250 ? 13.261 6.345 23.105 1.00 69.31 250 GLY A N 1
ATOM 1917 C CA . GLY A 1 250 ? 12.538 5.735 21.992 1.00 69.31 250 GLY A CA 1
ATOM 1918 C C . GLY A 1 250 ? 12.255 6.735 20.878 1.00 69.31 250 GLY A C 1
ATOM 1919 O O . GLY A 1 250 ? 12.590 7.914 20.984 1.00 69.31 250 GLY A O 1
ATOM 1920 N N . VAL A 1 251 ? 11.636 6.273 19.796 1.00 76.56 251 VAL A N 1
ATOM 1921 C CA . VAL A 1 251 ? 11.224 7.126 18.674 1.00 76.56 251 VAL A CA 1
ATOM 1922 C C . VAL A 1 251 ? 9.708 7.176 18.635 1.00 76.56 251 VAL A C 1
ATOM 1924 O O . VAL A 1 251 ? 9.061 6.134 18.685 1.00 76.56 251 VAL A O 1
ATOM 1927 N N . ASP A 1 252 ? 9.141 8.375 18.526 1.00 81.25 252 ASP A N 1
ATOM 1928 C CA . ASP A 1 252 ? 7.703 8.551 18.317 1.00 81.25 252 ASP A CA 1
ATOM 1929 C C . ASP A 1 252 ? 7.354 8.357 16.837 1.00 81.25 252 ASP A C 1
ATOM 1931 O O . ASP A 1 252 ? 6.306 7.800 16.505 1.00 81.25 252 ASP A O 1
ATOM 1935 N N . GLN A 1 253 ? 8.238 8.805 15.938 1.00 86.44 253 GLN A N 1
ATOM 1936 C CA . GLN A 1 253 ? 7.965 8.839 14.505 1.00 86.44 253 GLN A CA 1
ATOM 1937 C C . GLN A 1 253 ? 9.218 8.815 13.626 1.00 86.44 253 GLN A C 1
ATOM 1939 O O . GLN A 1 253 ? 10.252 9.377 13.986 1.00 86.44 253 GLN A O 1
ATOM 1944 N N . TRP A 1 254 ? 9.095 8.194 12.457 1.00 85.88 254 TRP A N 1
ATOM 1945 C CA . TRP A 1 254 ? 10.114 8.097 11.416 1.00 85.88 254 TRP A CA 1
ATOM 1946 C C . TRP A 1 254 ? 9.615 8.739 10.129 1.00 85.88 254 TRP A C 1
ATOM 1948 O O . TRP A 1 254 ? 8.450 8.579 9.779 1.00 85.88 254 TRP A O 1
ATOM 1958 N N . TRP A 1 255 ? 10.521 9.381 9.401 1.00 90.44 255 TRP A N 1
ATOM 1959 C CA . TRP A 1 255 ? 10.332 9.787 8.013 1.00 90.44 255 TRP A CA 1
ATOM 1960 C C . TRP A 1 255 ? 11.479 9.232 7.184 1.00 90.44 255 TRP A C 1
ATOM 1962 O O . TRP A 1 255 ? 12.640 9.417 7.545 1.00 90.44 255 TRP A O 1
ATOM 1972 N N . ILE A 1 256 ? 11.161 8.560 6.087 1.00 89.50 256 ILE A N 1
ATOM 1973 C CA . ILE A 1 256 ? 12.125 8.100 5.092 1.00 89.50 256 ILE A CA 1
ATOM 1974 C C . ILE A 1 256 ? 11.795 8.839 3.804 1.00 89.50 256 ILE A C 1
ATOM 1976 O O . ILE A 1 256 ? 10.755 8.588 3.202 1.00 89.50 256 ILE A O 1
ATOM 1980 N N . ASP A 1 257 ? 12.659 9.761 3.404 1.00 89.44 257 ASP A N 1
ATOM 1981 C CA . ASP A 1 257 ? 12.531 10.470 2.140 1.00 89.44 257 ASP A CA 1
ATOM 1982 C C . ASP A 1 257 ? 13.393 9.788 1.088 1.00 89.44 257 ASP A C 1
ATOM 1984 O O . ASP A 1 257 ? 14.582 9.549 1.313 1.00 89.44 257 ASP A O 1
ATOM 1988 N N . VAL A 1 258 ? 12.802 9.526 -0.070 1.00 87.12 258 VAL A N 1
ATOM 1989 C CA . VAL A 1 258 ? 13.517 9.122 -1.278 1.00 87.12 258 VAL A CA 1
ATOM 1990 C C . VAL A 1 258 ? 13.341 10.235 -2.297 1.00 87.12 258 VAL A C 1
ATOM 1992 O O . VAL A 1 258 ? 12.222 10.498 -2.733 1.00 87.12 258 VAL A O 1
ATOM 1995 N N . ALA A 1 259 ? 14.434 10.919 -2.622 1.00 85.38 259 ALA A N 1
ATOM 1996 C CA . ALA A 1 259 ? 14.442 12.076 -3.505 1.00 85.38 259 ALA A CA 1
ATOM 1997 C C . ALA A 1 259 ? 15.211 11.798 -4.799 1.00 85.38 259 ALA A C 1
ATOM 1999 O O . ALA A 1 259 ? 16.328 11.273 -4.759 1.00 85.38 259 ALA A O 1
ATOM 2000 N N . ASP A 1 260 ? 14.654 12.233 -5.927 1.00 80.56 260 ASP A N 1
ATOM 2001 C CA . ASP A 1 260 ? 15.298 12.244 -7.236 1.00 80.56 260 ASP A CA 1
ATOM 2002 C C . ASP A 1 260 ? 15.202 13.614 -7.927 1.00 80.56 260 AS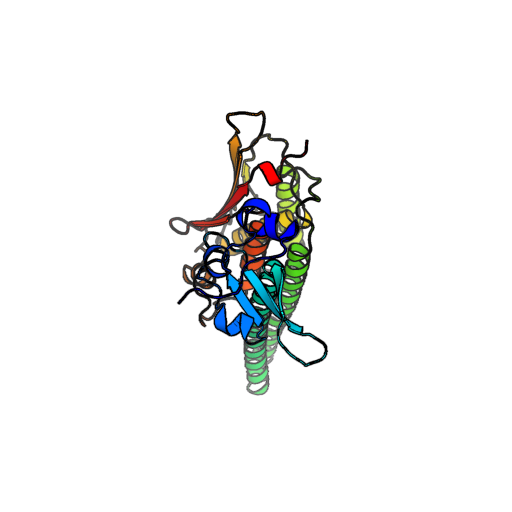P A C 1
ATOM 2004 O O . ASP A 1 260 ? 14.329 14.440 -7.650 1.00 80.56 260 ASP A O 1
ATOM 2008 N N . SER A 1 261 ? 16.152 13.867 -8.829 1.00 72.19 261 SER A N 1
ATOM 2009 C CA . SER A 1 261 ? 16.270 15.109 -9.606 1.00 72.19 261 SER A CA 1
ATOM 2010 C C . SER A 1 261 ? 15.553 15.054 -10.963 1.00 72.19 261 SER A C 1
ATOM 2012 O O . SER A 1 261 ? 15.854 15.851 -11.856 1.00 72.19 261 SER A O 1
ATOM 2014 N N . GLY A 1 262 ? 14.680 14.068 -11.151 1.00 66.81 262 GLY A N 1
ATOM 2015 C CA . GLY A 1 262 ? 13.988 13.754 -12.388 1.00 66.81 262 GLY A CA 1
ATOM 2016 C C . GLY A 1 262 ? 12.858 14.707 -12.753 1.00 66.81 262 GLY A C 1
ATOM 2017 O O . GLY A 1 262 ? 12.577 15.688 -12.069 1.00 66.81 262 GLY A O 1
ATOM 2018 N N . ALA A 1 263 ? 12.174 14.389 -13.859 1.00 60.34 263 ALA A N 1
ATOM 2019 C CA . ALA A 1 263 ? 10.972 15.113 -14.302 1.00 60.34 263 ALA A CA 1
ATOM 2020 C C . ALA A 1 263 ? 9.777 14.952 -13.339 1.00 60.34 263 ALA A C 1
ATOM 2022 O O . ALA A 1 263 ? 8.773 15.643 -13.500 1.00 60.34 263 ALA A O 1
ATOM 2023 N N . GLY A 1 264 ? 9.927 14.061 -12.359 1.00 58.4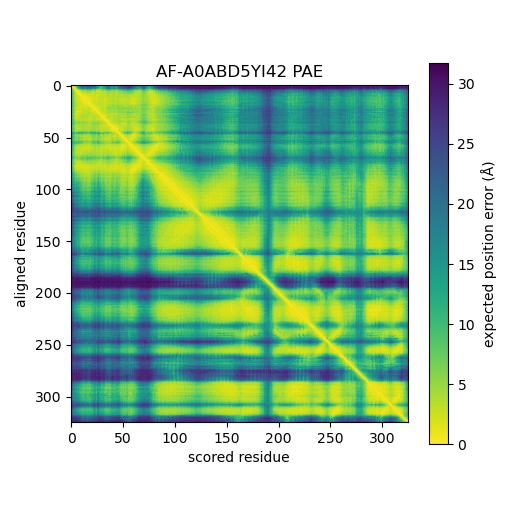7 264 GLY A N 1
ATOM 2024 C CA . GLY A 1 264 ? 8.998 13.777 -11.286 1.00 58.47 264 GLY A CA 1
ATOM 2025 C C . GLY A 1 264 ? 7.864 12.819 -11.640 1.00 58.47 264 GLY A C 1
ATOM 2026 O O . GLY A 1 264 ? 7.674 12.455 -12.803 1.00 58.47 264 GLY A O 1
ATOM 2027 N N . ILE A 1 265 ? 7.128 12.391 -10.612 1.00 63.06 265 ILE A N 1
ATOM 2028 C CA . ILE A 1 265 ? 5.856 11.668 -10.752 1.00 63.06 265 ILE A CA 1
ATOM 2029 C C . ILE A 1 265 ? 4.794 12.679 -11.188 1.00 63.06 265 ILE A C 1
ATOM 2031 O O . ILE A 1 265 ? 4.730 13.790 -10.661 1.00 63.06 265 ILE A O 1
ATOM 2035 N N . SER A 1 266 ? 3.967 12.327 -12.171 1.00 59.12 266 SER A N 1
ATOM 2036 C CA . SER A 1 266 ? 2.923 13.246 -12.626 1.00 59.12 266 SER A CA 1
ATOM 2037 C C . SER A 1 266 ? 1.832 13.409 -11.561 1.00 59.12 266 SER A C 1
ATOM 2039 O O . SER A 1 266 ? 1.423 12.429 -10.945 1.00 59.12 266 SER A O 1
ATOM 2041 N N . ASP A 1 267 ? 1.278 14.617 -11.400 1.00 57.69 267 ASP A N 1
ATOM 2042 C CA . ASP A 1 267 ? 0.171 14.870 -10.454 1.00 57.69 267 ASP A CA 1
ATOM 2043 C C . ASP A 1 267 ? -1.011 13.898 -10.662 1.00 57.69 267 ASP A C 1
ATOM 2045 O O . ASP A 1 267 ? -1.688 13.506 -9.719 1.00 57.69 267 ASP A O 1
ATOM 2049 N N . HIS A 1 268 ? -1.213 13.430 -11.900 1.00 55.25 268 HIS A N 1
ATOM 2050 C CA . HIS A 1 268 ? -2.261 12.467 -12.247 1.00 55.25 268 HIS A CA 1
ATOM 2051 C C . HIS A 1 268 ? -1.978 11.057 -11.708 1.00 55.25 268 HIS A C 1
ATOM 2053 O O . HIS A 1 268 ? -2.916 10.317 -11.429 1.00 55.25 268 HIS A O 1
ATOM 2059 N N . GLU A 1 269 ? -0.712 10.657 -11.571 1.00 61.25 269 GLU A N 1
ATOM 2060 C CA . GLU A 1 269 ? -0.352 9.397 -10.916 1.00 61.25 269 GLU A CA 1
ATOM 2061 C C . GLU A 1 269 ? -0.625 9.474 -9.411 1.00 61.25 269 GLU A C 1
ATOM 2063 O O . GLU A 1 269 ? -1.064 8.477 -8.849 1.00 61.25 269 GLU A O 1
ATOM 2068 N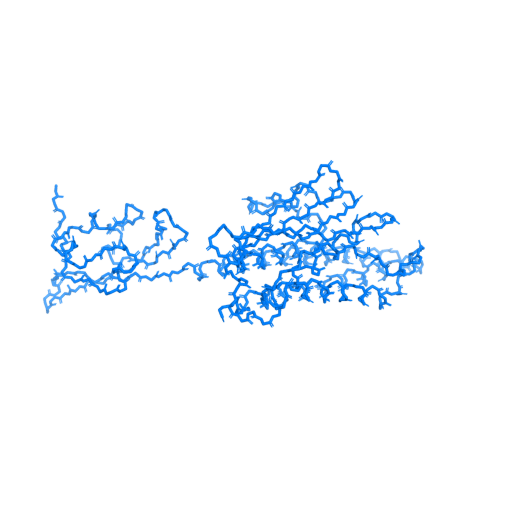 N . VAL A 1 270 ? -0.468 10.651 -8.790 1.00 59.28 270 VAL A N 1
ATOM 2069 C CA . VAL A 1 270 ? -0.791 10.899 -7.373 1.00 59.28 270 VAL A CA 1
ATOM 2070 C C . VAL A 1 270 ? -2.314 10.970 -7.135 1.00 59.28 270 VAL A C 1
ATOM 2072 O O . VAL A 1 270 ? -2.818 10.391 -6.174 1.00 59.28 270 VAL A O 1
ATOM 2075 N N . GLU A 1 271 ? -3.082 11.597 -8.033 1.00 53.22 271 GLU A N 1
ATOM 2076 C CA . GLU A 1 271 ? -4.547 11.745 -7.907 1.00 53.22 271 GLU A CA 1
ATOM 2077 C C . GLU A 1 271 ? -5.329 10.419 -8.021 1.00 53.22 271 GLU A C 1
ATOM 2079 O O . GLU A 1 271 ? -6.403 10.282 -7.428 1.00 53.22 271 GLU A O 1
ATOM 2084 N N . VAL A 1 272 ? -4.791 9.402 -8.715 1.00 55.66 272 VAL A N 1
ATOM 2085 C CA . VAL A 1 272 ? -5.424 8.065 -8.846 1.00 55.66 272 VAL A CA 1
ATOM 2086 C C . VAL A 1 272 ? -5.654 7.382 -7.485 1.00 55.66 272 VAL A C 1
ATOM 2088 O O . VAL A 1 272 ? -6.454 6.443 -7.378 1.00 55.66 272 VAL A O 1
ATOM 2091 N N . PHE A 1 273 ? -4.982 7.853 -6.434 1.00 56.59 273 PHE A N 1
ATOM 2092 C CA . PHE A 1 273 ? -5.087 7.316 -5.082 1.00 56.59 273 PHE A CA 1
ATOM 2093 C C . PHE A 1 273 ? -6.190 7.972 -4.230 1.00 56.59 273 PHE A C 1
ATOM 2095 O O . PHE A 1 273 ? -6.669 7.328 -3.293 1.00 56.59 273 PHE A O 1
ATOM 2102 N N . GLU A 1 274 ? -6.645 9.186 -4.567 1.00 46.16 274 GLU A N 1
ATOM 2103 C CA . GLU A 1 274 ? -7.664 9.927 -3.800 1.00 46.16 274 GLU A CA 1
ATOM 2104 C C . GLU A 1 274 ? -9.084 9.751 -4.361 1.00 46.16 274 GLU A C 1
ATOM 2106 O O . GLU A 1 274 ? -10.025 9.566 -3.585 1.00 46.16 274 GLU A O 1
ATOM 2111 N N . ASP A 1 275 ? -9.239 9.691 -5.689 1.00 43.38 275 ASP A N 1
ATOM 2112 C CA . ASP A 1 275 ? -10.517 9.417 -6.352 1.00 43.38 275 ASP A CA 1
ATOM 2113 C C . ASP A 1 275 ? -10.353 8.312 -7.401 1.00 43.38 275 ASP A C 1
ATOM 2115 O O . ASP A 1 275 ? -9.764 8.465 -8.468 1.00 43.38 275 ASP A O 1
ATOM 2119 N N . ALA A 1 276 ? -10.903 7.143 -7.084 1.00 42.00 276 ALA A N 1
ATOM 2120 C CA . ALA A 1 276 ? -10.801 5.931 -7.889 1.00 42.00 276 ALA A CA 1
ATOM 2121 C C . ALA A 1 276 ? -11.744 5.929 -9.114 1.00 42.00 276 ALA A C 1
ATOM 2123 O O . ALA A 1 276 ? -12.330 4.880 -9.421 1.00 42.00 276 ALA A O 1
ATOM 2124 N N . GLU A 1 277 ? -11.898 7.067 -9.795 1.00 34.81 277 GLU A N 1
ATOM 2125 C CA . GLU A 1 277 ? -12.600 7.186 -11.076 1.00 34.81 277 GLU A CA 1
ATOM 2126 C C . GLU A 1 277 ? -11.633 7.018 -12.260 1.00 34.81 277 GLU A C 1
ATOM 2128 O O . GLU A 1 277 ? -10.426 7.195 -12.148 1.00 34.81 277 GLU A O 1
ATOM 2133 N N . GLU A 1 278 ? -12.175 6.558 -13.388 1.00 40.22 278 GLU A N 1
ATOM 2134 C CA . GLU A 1 278 ? -11.484 6.009 -14.561 1.00 40.22 278 GLU A CA 1
ATOM 2135 C C . GLU A 1 278 ? -10.508 6.986 -15.251 1.00 40.22 278 GLU A C 1
ATOM 2137 O O . GLU A 1 278 ? -10.779 7.481 -16.342 1.00 40.22 278 GLU A O 1
ATOM 2142 N N . GLN A 1 279 ? -9.339 7.236 -14.664 1.00 39.22 279 GLN A N 1
ATOM 2143 C CA . GLN A 1 279 ? -8.246 7.930 -15.341 1.00 39.22 279 GLN A CA 1
ATOM 2144 C C . GLN A 1 279 ? -7.222 6.899 -15.846 1.00 39.22 279 GLN A C 1
ATOM 2146 O O . GLN A 1 279 ? -6.822 5.998 -15.098 1.00 39.22 279 GLN A O 1
ATOM 2151 N N . PRO A 1 280 ? -6.800 6.963 -17.122 1.00 36.78 280 PRO A N 1
ATOM 2152 C CA . PRO A 1 280 ? -5.747 6.100 -17.632 1.00 36.78 280 PRO A CA 1
ATOM 2153 C C . PRO A 1 280 ? -4.452 6.389 -16.871 1.00 36.78 280 PRO A C 1
ATOM 2155 O O . PRO A 1 280 ? -3.889 7.472 -17.005 1.00 36.78 280 PRO A O 1
ATOM 2158 N N . LEU A 1 281 ? -3.953 5.407 -16.119 1.00 43.53 281 LEU A N 1
ATOM 2159 C CA . LEU A 1 281 ? -2.565 5.414 -15.665 1.00 43.53 281 LEU A CA 1
ATOM 2160 C C . LEU A 1 281 ? -1.683 5.480 -16.916 1.00 43.53 281 LEU A C 1
ATOM 2162 O O . LEU A 1 281 ? -1.643 4.527 -17.706 1.00 43.53 281 LEU A O 1
ATOM 2166 N N . GLN A 1 282 ? -1.047 6.626 -17.150 1.00 37.34 282 GLN A N 1
ATOM 2167 C CA . GLN A 1 282 ? -0.044 6.740 -18.192 1.00 37.34 282 GLN A CA 1
ATOM 2168 C C . GLN A 1 282 ? 1.225 6.084 -17.662 1.00 37.34 282 GLN A C 1
ATOM 2170 O O . GLN A 1 282 ? 1.791 6.547 -16.690 1.00 37.34 282 GLN A O 1
ATOM 2175 N N . HIS A 1 283 ? 1.686 5.055 -18.372 1.00 42.91 283 HIS A N 1
ATOM 2176 C CA . HIS A 1 283 ? 2.888 4.264 -18.093 1.00 42.91 283 HIS A CA 1
ATOM 2177 C C . HIS A 1 283 ? 2.683 3.181 -17.026 1.00 42.91 283 HIS A C 1
ATOM 2179 O O . HIS A 1 283 ? 1.949 3.314 -16.051 1.00 42.91 283 HIS A O 1
ATOM 2185 N N . GLY A 1 284 ? 3.282 2.018 -17.279 1.00 45.41 284 GLY A N 1
ATOM 2186 C CA . GLY A 1 284 ? 3.000 0.775 -16.563 1.00 45.41 284 GLY A CA 1
ATOM 2187 C C . GLY A 1 284 ? 3.595 0.666 -15.158 1.00 45.41 284 GLY A C 1
ATOM 2188 O O . GLY A 1 284 ? 3.968 -0.442 -14.783 1.00 45.41 284 GLY A O 1
ATOM 2189 N N . LYS A 1 285 ? 3.661 1.779 -14.412 1.00 56.00 285 LYS A N 1
ATOM 2190 C CA . LYS A 1 285 ? 4.230 1.906 -13.056 1.00 56.00 285 LYS A CA 1
ATOM 2191 C C . LYS A 1 285 ? 3.200 1.930 -11.931 1.00 56.00 285 LYS A C 1
ATOM 2193 O O . LYS A 1 285 ? 3.547 1.929 -10.758 1.00 56.00 285 LYS A O 1
ATOM 2198 N N . GLY A 1 286 ? 1.910 1.879 -12.268 1.00 65.81 286 GLY A N 1
ATOM 2199 C CA . GLY A 1 286 ? 0.848 2.013 -11.271 1.00 65.81 286 GLY A CA 1
ATOM 2200 C C . GLY A 1 286 ? 0.916 1.001 -10.122 1.00 65.81 286 GLY A C 1
ATOM 2201 O O . GLY A 1 286 ? 0.517 1.342 -9.019 1.00 65.81 286 GLY A O 1
ATOM 2202 N N . LEU A 1 287 ? 1.420 -0.224 -10.336 1.00 78.38 287 LEU A N 1
ATOM 2203 C CA . LEU A 1 287 ? 1.508 -1.227 -9.260 1.00 78.38 287 LEU A CA 1
ATOM 2204 C C . LEU A 1 287 ? 2.651 -0.990 -8.269 1.00 78.38 287 LEU A C 1
ATOM 2206 O O . LEU A 1 287 ? 2.491 -1.367 -7.112 1.00 78.38 287 LEU A O 1
ATOM 2210 N N . GLY A 1 288 ? 3.750 -0.365 -8.690 1.00 81.94 288 GLY A N 1
ATOM 2211 C CA . GLY A 1 288 ? 4.873 -0.044 -7.808 1.00 81.94 288 GLY A CA 1
ATOM 2212 C C . GLY A 1 288 ? 4.450 0.883 -6.676 1.00 81.94 288 GLY A C 1
ATOM 2213 O O . GLY A 1 288 ? 4.551 0.561 -5.494 1.00 81.94 288 GLY A O 1
ATOM 2214 N N . LEU A 1 289 ? 3.804 1.989 -7.035 1.00 82.00 289 LEU A N 1
ATOM 2215 C CA . LEU A 1 289 ? 3.260 2.929 -6.056 1.00 82.00 289 LEU A CA 1
ATOM 2216 C C . LEU A 1 289 ? 2.161 2.308 -5.172 1.00 82.00 289 LEU A C 1
ATOM 2218 O O . LEU A 1 289 ? 2.087 2.622 -3.985 1.00 82.00 289 LEU A O 1
ATOM 2222 N N . TRP A 1 290 ? 1.350 1.368 -5.683 1.00 84.50 290 TRP A N 1
ATOM 2223 C CA . TRP A 1 290 ? 0.415 0.604 -4.836 1.00 84.50 290 TRP A CA 1
ATOM 2224 C C . TRP A 1 290 ? 1.137 -0.281 -3.814 1.00 84.50 290 TRP A C 1
ATOM 2226 O O . TRP A 1 290 ? 0.652 -0.418 -2.689 1.00 84.50 290 TRP A O 1
ATOM 2236 N N . LEU A 1 291 ? 2.276 -0.877 -4.181 1.00 89.62 291 LEU A N 1
ATOM 2237 C CA . LEU A 1 291 ? 3.116 -1.639 -3.258 1.00 89.62 291 LEU A CA 1
ATOM 2238 C C . LEU A 1 291 ? 3.640 -0.739 -2.139 1.00 89.62 291 LEU A C 1
ATOM 2240 O O . LEU A 1 291 ? 3.532 -1.114 -0.971 1.00 89.62 291 LEU A O 1
ATOM 2244 N N . VAL A 1 292 ? 4.130 0.456 -2.481 1.00 89.94 292 VAL A N 1
ATOM 2245 C CA . VAL A 1 292 ? 4.565 1.467 -1.506 1.00 89.94 292 VAL A CA 1
ATOM 2246 C C . VAL A 1 292 ? 3.412 1.829 -0.572 1.00 89.94 292 VAL A C 1
ATOM 2248 O O . VAL A 1 292 ? 3.527 1.665 0.641 1.00 89.94 292 VAL A O 1
ATOM 2251 N N . TRP A 1 293 ? 2.270 2.243 -1.123 1.00 86.69 293 TRP A N 1
ATOM 2252 C CA . TRP A 1 293 ? 1.126 2.709 -0.339 1.00 86.69 293 TRP A CA 1
ATOM 2253 C C . TRP A 1 293 ? 0.580 1.626 0.599 1.00 86.69 293 TRP A C 1
ATOM 2255 O O . TRP A 1 293 ? 0.434 1.857 1.798 1.00 86.69 293 TRP A O 1
ATOM 2265 N N . TRP A 1 294 ? 0.334 0.411 0.095 1.00 88.81 294 TRP A N 1
ATOM 2266 C CA . TRP A 1 294 ? -0.158 -0.690 0.929 1.00 88.81 294 TRP A CA 1
ATOM 2267 C C . TRP A 1 294 ? 0.882 -1.213 1.914 1.00 88.81 294 TRP A C 1
ATOM 2269 O O . TRP A 1 294 ? 0.503 -1.629 3.009 1.00 88.81 294 TRP A O 1
ATOM 2279 N N . GLY A 1 295 ? 2.167 -1.208 1.558 1.00 90.38 295 GLY A N 1
ATOM 2280 C CA . GLY A 1 295 ? 3.239 -1.579 2.477 1.00 90.38 295 GLY A CA 1
ATOM 2281 C C . GLY A 1 295 ? 3.334 -0.608 3.652 1.00 90.38 295 GLY A C 1
ATOM 2282 O O . GLY A 1 295 ? 3.391 -1.035 4.806 1.00 90.38 295 GLY A O 1
ATOM 2283 N N . VAL A 1 296 ? 3.255 0.691 3.378 1.00 90.06 296 VAL A N 1
ATOM 2284 C CA . VAL A 1 296 ? 3.293 1.742 4.401 1.00 90.06 296 VAL A CA 1
ATOM 2285 C C . VAL A 1 296 ? 2.023 1.745 5.259 1.00 90.06 296 VAL A C 1
ATOM 2287 O O . VAL A 1 296 ? 2.132 1.703 6.483 1.00 90.06 296 VAL A O 1
ATOM 2290 N N . ASP A 1 297 ? 0.833 1.639 4.658 1.00 87.19 297 ASP A N 1
ATOM 2291 C CA . ASP A 1 297 ? -0.444 1.457 5.376 1.00 87.19 297 ASP A CA 1
ATOM 2292 C C . ASP A 1 297 ? -0.405 0.214 6.286 1.00 87.19 297 ASP A C 1
ATOM 2294 O O . ASP A 1 297 ? -0.835 0.228 7.445 1.00 87.19 297 ASP A O 1
ATOM 2298 N N . ARG A 1 298 ? 0.205 -0.883 5.815 1.00 85.19 298 ARG A N 1
ATOM 2299 C CA . ARG A 1 298 ? 0.382 -2.103 6.615 1.00 85.19 298 ARG A CA 1
ATOM 2300 C C . ARG A 1 298 ? 1.287 -1.873 7.825 1.00 85.19 298 ARG A C 1
ATOM 2302 O O . ARG A 1 298 ? 1.021 -2.446 8.890 1.00 85.19 298 ARG A O 1
ATOM 2309 N N . LEU A 1 299 ? 2.309 -1.035 7.671 1.00 86.69 299 LEU A N 1
ATOM 2310 C CA . LEU A 1 299 ? 3.169 -0.538 8.744 1.00 86.69 299 LEU A CA 1
ATOM 2311 C C . LEU A 1 299 ? 2.539 0.627 9.527 1.00 86.69 299 LEU A C 1
ATOM 2313 O O . LEU A 1 299 ? 3.222 1.217 10.352 1.00 86.69 299 LEU A O 1
ATOM 2317 N N . GLY A 1 300 ? 1.251 0.933 9.327 1.00 84.81 300 GLY A N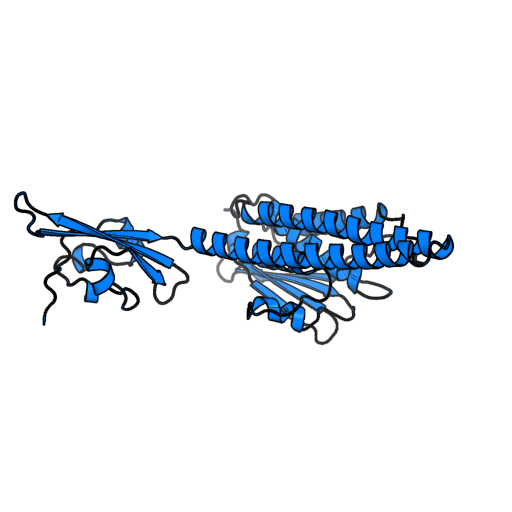 1
ATOM 2318 C CA . GLY A 1 300 ? 0.525 1.971 10.065 1.00 84.81 300 GLY A CA 1
ATOM 2319 C C . GLY A 1 300 ? 1.026 3.389 9.801 1.00 84.81 300 GLY A C 1
ATOM 2320 O O . GLY A 1 300 ? 0.881 4.239 10.675 1.00 84.81 300 GLY A O 1
ATOM 2321 N N . GLY A 1 301 ? 1.668 3.596 8.655 1.00 88.56 301 GLY A N 1
ATOM 2322 C CA . GLY A 1 301 ? 2.236 4.862 8.233 1.00 88.56 301 GLY A CA 1
ATOM 2323 C C . GLY A 1 301 ? 1.452 5.552 7.125 1.00 88.56 301 GLY A C 1
ATOM 2324 O O . GLY A 1 301 ? 0.412 5.065 6.682 1.00 88.56 301 GLY A O 1
ATOM 2325 N N . GLU A 1 302 ? 2.012 6.652 6.634 1.00 89.25 302 GLU A N 1
ATOM 2326 C CA . GLU A 1 302 ? 1.459 7.462 5.548 1.00 89.25 302 GLU A CA 1
ATOM 2327 C C . GLU A 1 302 ? 2.531 7.773 4.493 1.00 89.25 302 GLU A C 1
ATOM 2329 O O . GLU A 1 302 ? 3.730 7.756 4.775 1.00 89.25 302 GLU A O 1
ATOM 2334 N N . VAL A 1 303 ? 2.102 8.033 3.256 1.00 88.62 303 VAL A N 1
ATOM 2335 C CA . VAL A 1 303 ? 2.983 8.392 2.135 1.00 88.62 303 VAL A CA 1
ATOM 2336 C C . VAL A 1 303 ? 2.575 9.762 1.618 1.00 88.62 303 VAL A C 1
ATOM 2338 O O . VAL A 1 303 ? 1.390 10.000 1.391 1.00 88.62 303 VAL A O 1
ATOM 2341 N N . SER A 1 304 ? 3.546 10.643 1.402 1.00 87.81 304 SER A N 1
ATOM 2342 C CA . SER A 1 304 ? 3.337 11.944 0.761 1.00 87.81 304 SER A CA 1
ATOM 2343 C C . SER A 1 304 ? 4.357 12.186 -0.350 1.00 87.81 304 SER A C 1
ATOM 2345 O O . SER A 1 304 ? 5.423 11.570 -0.374 1.00 87.81 304 SER A O 1
ATOM 2347 N N . PHE A 1 305 ? 3.998 13.065 -1.284 1.00 84.69 305 PHE A N 1
ATOM 2348 C CA . PHE A 1 305 ? 4.781 13.382 -2.474 1.00 84.69 305 PHE A CA 1
ATOM 2349 C C . PHE A 1 305 ? 5.008 14.894 -2.549 1.00 84.69 305 PHE A C 1
ATOM 2351 O O . PHE A 1 305 ? 4.063 15.666 -2.393 1.00 84.69 305 PHE A O 1
ATOM 2358 N N . ASP A 1 306 ? 6.247 15.302 -2.810 1.00 83.69 306 ASP A N 1
ATOM 2359 C CA . ASP A 1 306 ? 6.625 16.676 -3.152 1.00 83.69 306 ASP A CA 1
ATOM 2360 C C . ASP A 1 306 ? 7.266 16.679 -4.545 1.00 83.69 306 ASP A C 1
ATOM 2362 O O . ASP A 1 306 ? 8.300 16.038 -4.762 1.00 83.69 306 ASP A O 1
ATOM 2366 N N . THR A 1 307 ? 6.629 17.376 -5.488 1.00 79.75 307 THR A N 1
ATOM 2367 C CA . THR A 1 307 ? 7.023 17.438 -6.902 1.00 79.75 307 THR A CA 1
ATOM 2368 C C . THR A 1 307 ? 7.549 18.819 -7.332 1.00 79.75 307 THR A C 1
ATOM 2370 O O . THR A 1 307 ? 7.830 19.039 -8.511 1.00 79.75 307 THR A O 1
ATOM 2373 N N . ASP A 1 308 ? 7.745 19.765 -6.401 1.00 72.31 308 ASP A N 1
ATOM 2374 C CA . ASP A 1 308 ? 8.048 21.170 -6.734 1.00 72.31 308 ASP A CA 1
ATOM 2375 C C . ASP A 1 308 ? 9.464 21.384 -7.311 1.00 72.31 308 ASP A C 1
ATOM 2377 O O . ASP A 1 308 ? 9.728 22.361 -8.021 1.00 72.31 308 ASP A O 1
ATOM 2381 N N . SER A 1 309 ? 10.415 20.501 -6.992 1.00 68.06 309 SER A N 1
ATOM 2382 C CA . SER A 1 309 ? 11.827 20.637 -7.393 1.00 68.06 309 SER A CA 1
ATOM 2383 C C . SER A 1 309 ? 12.526 19.293 -7.637 1.00 68.06 309 SER A C 1
ATOM 2385 O O . SER A 1 309 ? 13.679 19.093 -7.257 1.00 68.06 309 SER A O 1
ATOM 2387 N N . GLY A 1 310 ? 11.811 18.385 -8.302 1.00 75.50 310 GLY A N 1
ATOM 2388 C CA . GLY A 1 310 ? 12.182 16.984 -8.513 1.00 75.50 310 GLY A CA 1
ATOM 2389 C C . GLY A 1 310 ? 11.028 16.096 -8.064 1.00 75.50 310 GLY A C 1
ATOM 2390 O O . GLY A 1 310 ? 9.875 16.510 -8.146 1.00 75.50 310 GLY A O 1
ATOM 2391 N N . THR A 1 311 ? 11.302 14.904 -7.549 1.00 81.06 311 THR A N 1
ATOM 2392 C CA . THR A 1 311 ? 10.308 14.169 -6.757 1.00 81.06 311 THR A CA 1
ATOM 2393 C C . THR A 1 311 ? 10.922 13.708 -5.458 1.00 81.06 311 THR A C 1
ATOM 2395 O O . THR A 1 311 ? 12.001 13.129 -5.437 1.00 81.06 311 THR A O 1
ATOM 2398 N N . THR A 1 312 ? 10.241 14.009 -4.358 1.00 86.69 312 THR A N 1
ATOM 2399 C CA . THR A 1 312 ? 10.533 13.442 -3.047 1.00 86.69 312 THR A CA 1
ATOM 2400 C C . THR A 1 312 ? 9.316 12.674 -2.577 1.00 86.69 312 THR A C 1
ATOM 2402 O O . THR A 1 312 ? 8.238 13.245 -2.422 1.00 86.69 312 THR A O 1
ATOM 2405 N N . VAL A 1 313 ? 9.497 11.379 -2.344 1.00 88.38 313 VAL A N 1
ATOM 2406 C CA . VAL A 1 313 ? 8.493 10.540 -1.695 1.00 88.38 313 VAL A CA 1
ATOM 2407 C C . VAL A 1 313 ? 8.869 10.398 -0.231 1.00 88.38 313 VAL A C 1
ATOM 2409 O O . VAL A 1 313 ? 9.948 9.897 0.083 1.00 88.38 313 VAL A O 1
ATOM 2412 N N . THR A 1 314 ? 7.981 10.820 0.664 1.00 90.62 314 THR A N 1
ATOM 2413 C CA . THR A 1 314 ? 8.178 10.723 2.111 1.00 90.62 314 THR A CA 1
ATOM 2414 C C . THR A 1 314 ? 7.288 9.628 2.680 1.00 90.62 314 THR A C 1
ATOM 2416 O O . THR A 1 314 ? 6.061 9.709 2.618 1.00 90.62 314 THR A O 1
ATOM 2419 N N . VAL A 1 315 ? 7.922 8.618 3.273 1.00 91.81 315 VAL A N 1
ATOM 2420 C CA . VAL A 1 315 ? 7.280 7.540 4.029 1.00 91.81 315 VAL A CA 1
ATOM 2421 C C . VAL A 1 315 ? 7.338 7.874 5.516 1.00 91.81 315 VAL A C 1
ATOM 2423 O O . VAL A 1 315 ? 8.413 7.887 6.114 1.00 91.81 315 VAL A O 1
ATOM 2426 N N . GLU A 1 316 ? 6.183 8.125 6.118 1.00 91.56 316 GLU A N 1
ATOM 2427 C CA . GLU A 1 316 ? 6.016 8.390 7.545 1.00 91.56 316 GLU A CA 1
ATOM 2428 C C . GLU A 1 316 ? 5.617 7.102 8.270 1.00 91.56 316 GLU A C 1
ATOM 2430 O O . GLU A 1 316 ? 4.632 6.477 7.895 1.00 91.56 316 GLU A O 1
ATOM 2435 N N . LEU A 1 317 ? 6.348 6.692 9.311 1.00 88.94 317 LEU A N 1
ATOM 2436 C CA . LEU A 1 317 ? 6.058 5.479 10.091 1.00 88.94 317 LEU A CA 1
ATOM 2437 C C . LEU A 1 317 ? 6.006 5.786 11.596 1.00 88.94 317 LEU A C 1
ATOM 2439 O O . LEU A 1 317 ? 6.847 6.537 12.098 1.00 88.94 317 LEU A O 1
ATOM 2443 N N . PRO A 1 318 ? 5.083 5.181 12.362 1.00 84.12 318 PRO A N 1
ATOM 2444 C CA . PRO A 1 318 ? 5.046 5.345 13.811 1.00 84.12 318 PRO A CA 1
ATOM 2445 C C . PRO A 1 318 ? 6.189 4.561 14.469 1.00 84.12 318 PRO A C 1
ATOM 2447 O O . PRO A 1 318 ? 6.469 3.414 14.117 1.00 84.12 318 PRO A O 1
ATOM 2450 N N . GLY A 1 319 ? 6.835 5.145 15.478 1.00 73.31 319 GLY A N 1
ATOM 2451 C CA . GLY A 1 319 ? 7.993 4.511 16.111 1.00 73.31 319 GLY A CA 1
ATOM 2452 C C . GLY A 1 319 ? 7.657 3.312 17.010 1.00 73.31 319 GLY A C 1
ATOM 2453 O O . GLY A 1 319 ? 8.480 2.412 17.161 1.00 73.31 319 GLY A O 1
ATOM 2454 N N . SER A 1 320 ? 6.418 3.207 17.505 1.00 66.12 320 SER A N 1
ATOM 2455 C CA . SER A 1 320 ? 5.943 2.072 18.320 1.00 66.12 320 SER A CA 1
ATOM 2456 C C . SER A 1 320 ? 5.769 0.761 17.544 1.00 66.12 320 SER A C 1
ATOM 2458 O O . SER A 1 320 ? 5.739 -0.311 18.146 1.00 66.12 320 SER A O 1
ATOM 2460 N N . LEU A 1 321 ? 5.673 0.818 16.210 1.00 60.47 321 LEU A N 1
ATOM 2461 C CA . LEU A 1 321 ? 5.704 -0.379 15.359 1.00 60.47 321 LEU A CA 1
ATOM 2462 C C . LEU A 1 321 ? 7.122 -0.888 15.117 1.00 60.47 321 LEU A C 1
ATOM 2464 O O . LEU A 1 321 ? 7.290 -1.946 14.508 1.00 60.47 321 LEU A O 1
ATOM 2468 N N . LEU A 1 322 ? 8.111 -0.146 15.616 1.00 57.47 322 LEU A N 1
ATOM 2469 C CA . LEU A 1 322 ? 9.509 -0.410 15.387 1.00 57.47 322 LEU A CA 1
ATOM 2470 C C . LEU A 1 322 ? 10.348 -0.574 16.673 1.00 57.47 322 LEU A C 1
ATOM 2472 O O . LEU A 1 322 ? 11.540 -0.877 16.614 1.00 57.47 322 LEU A O 1
ATOM 2476 N N . SER A 1 323 ? 9.733 -0.427 17.846 1.00 42.16 323 SER A N 1
ATOM 2477 C CA . SER A 1 323 ? 10.340 -0.742 19.139 1.00 42.16 323 SER A CA 1
ATOM 2478 C C . SER A 1 323 ? 9.935 -2.149 19.585 1.00 42.16 323 SER A C 1
ATOM 2480 O O . SER A 1 323 ? 8.745 -2.438 19.713 1.00 42.16 323 SER A O 1
ATOM 2482 N N . TYR A 1 324 ? 10.910 -3.015 19.858 1.00 41.00 324 TYR A N 1
ATOM 2483 C CA . TYR A 1 324 ? 10.694 -4.191 20.704 1.00 41.00 324 TYR A CA 1
ATOM 2484 C C . TYR A 1 324 ? 11.180 -3.863 22.118 1.00 41.00 324 TYR A C 1
ATOM 2486 O O . TYR A 1 324 ? 12.284 -3.337 22.256 1.00 41.00 324 TYR A O 1
ATOM 2494 N N . ASP A 1 325 ? 10.357 -4.182 23.122 1.00 37.59 325 ASP A N 1
ATOM 2495 C CA . ASP A 1 325 ? 10.802 -4.357 24.515 1.00 37.59 325 ASP A CA 1
ATOM 2496 C C . ASP A 1 325 ? 11.827 -5.502 24.630 1.00 37.59 325 ASP A C 1
ATOM 2498 O O . ASP A 1 325 ? 11.639 -6.544 23.948 1.00 37.59 325 ASP A O 1
#

Nearest PDB structures (foldseek):
  8f5z-assembly1_A  TM=4.118E-01  e=5.754E-11  Arabidopsis thaliana
  8iff-assembly1_A  TM=4.043E-01  e=1.011E-10  Arabidopsis thaliana
  8f5z-assembly1_B  TM=4.027E-01  e=2.489E-10  Arabidopsis thaliana
  7rzw-assembly1_B  TM=3.940E-01  e=1.205E-09  Arabidopsis thaliana
  7rzw-assembly1_A  TM=3.948E-01  e=2.670E-08  Arabidopsis thaliana

Radius of gyration: 26.65 Å; Cα contacts (8 Å, |Δi|>4): 477; chains: 1; bounding box: 75×44×78 Å

Secondary structure (DSSP, 8-state):
-----B-----HHHHHHHT--HHHHTT-BHHHHS-TTS-HHHHHTT-EEEEEPTTSS-EEEEEEEEEE-TT--EEEEEEEEEE-HHHHHHHHHHHHHHHHHHHHHHHHHHHHHHHHHHHHH---HHHHHHHHHHHHHHHHHHHHHHHHHHHHHHHHHS-TT---EEHHHHHHHHHHHHHHHHHH-TTS--SS-----PPEEE------EE-HHHHHHHHHHHHHHHHHHS-SS---EEEEEEEE-SSSSSEEEEEEEEEE-SS---HHHHHTTT--S----SSTTHHHHHHHHHHHHHTT-EEEEE-TTSEEEEEEEEGGGT---

pLDDT: mean 78.31, std 14.74, range [31.59, 92.88]

Foldseek 3Di:
DQDPAFDQDDDPVNCVVQVDDPVRRGRPDPPVRDDPQDPVVCQVVQHWDWGQDPPDLWIKIKGKDFDADPVRHGPHIDIDIDGCSLVVVVVVLVVVLVVLLVQLVVVLVVVLVVLVVVCVVPVDPVSVVVSVVSNVVSVVLNVVSVVLSVLLVQLLPDDFLPWDDFPVVLLVVLLVVLLVVVVVVVPDPDPDPPNGQDEAEADDPDRWTTPSSLSSLLSNLLQNCQVVFLPPRWNWYWYKDFDADPPDRFTFKIKIKIFGQGQEDDVVLVVCVVDVDDDDPDDSSNSSVVSNQSSLVSQVWHWDWDNPRGIMIMIMHGGVSTDDD

InterPro domains:
  IPR003594 Histidine kinase/HSP90-like ATPase domain [PF02518] (215-318)
  IPR003594 Histidine kinase/HSP90-like ATPase domain [SM00387] (210-321)
  IPR005467 Histidine kinase domain [PS50109] (100-321)
  IPR013656 PAS fold 4 [PF08448] (9-89)
  IPR035965 PAS domain superfamily [SSF55785] (9-92)
  IPR036890 Histidine kinase/HSP90-like ATPase superfamily [G3DSA:3.30.565.10] (166-321)
  IPR036890 Histidine kinase/HSP90-like ATPase superfamily [SSF55874] (196-319)
  IPR050980 Two-component sensor histidine kinase [PTHR44936] (88-320)